Protein AF-A0A7S0E173-F1 (afdb_monomer_lite)

Radius of gyration: 25.59 Å; chains: 1; bounding box: 70×34×83 Å

Structure (mmCIF, N/CA/C/O backbone):
data_AF-A0A7S0E173-F1
#
_entry.id   AF-A0A7S0E173-F1
#
loop_
_atom_site.group_PDB
_atom_site.id
_atom_site.type_symbol
_atom_site.label_atom_id
_atom_site.label_alt_id
_atom_site.label_comp_id
_atom_site.label_asym_id
_atom_site.label_entity_id
_atom_site.label_seq_id
_atom_site.pdbx_PDB_ins_code
_atom_site.Cartn_x
_atom_site.Cartn_y
_atom_site.Cartn_z
_atom_site.occupancy
_atom_site.B_iso_or_equiv
_atom_site.auth_seq_id
_atom_site.auth_comp_id
_atom_site.auth_asym_id
_atom_site.auth_atom_id
_atom_site.pdbx_PDB_model_num
ATOM 1 N N . MET A 1 1 ? 27.977 11.984 58.592 1.00 44.91 1 MET A N 1
ATOM 2 C CA . MET A 1 1 ? 27.361 12.831 57.548 1.00 44.91 1 MET A CA 1
ATOM 3 C C . MET A 1 1 ? 28.123 12.457 56.293 1.00 44.91 1 MET A C 1
ATOM 5 O O . MET A 1 1 ? 29.335 12.546 56.358 1.00 44.91 1 MET A O 1
ATOM 9 N N . GLU A 1 2 ? 27.582 11.819 55.266 1.00 39.12 2 GLU A N 1
ATOM 10 C CA . GLU A 1 2 ? 26.276 11.904 54.588 1.00 39.12 2 GLU A CA 1
ATOM 11 C C . GLU A 1 2 ? 25.687 10.478 54.405 1.00 39.12 2 GLU A C 1
ATOM 13 O O . GLU A 1 2 ? 26.425 9.502 54.483 1.00 39.12 2 GLU A O 1
ATOM 18 N N . GLY A 1 3 ? 24.366 10.255 54.459 1.00 36.69 3 GLY A N 1
ATOM 19 C CA . GLY A 1 3 ? 23.432 10.402 53.324 1.00 36.69 3 GLY A CA 1
ATOM 20 C C . GLY A 1 3 ? 23.521 9.144 52.442 1.00 36.69 3 GLY A C 1
ATOM 21 O O . GLY A 1 3 ? 24.504 8.981 51.742 1.00 36.69 3 GLY A O 1
ATOM 22 N N . GLY A 1 4 ? 22.680 8.111 52.596 1.00 42.03 4 GLY A N 1
ATOM 23 C CA . GLY A 1 4 ? 21.286 8.087 52.134 1.00 42.03 4 GLY A CA 1
ATOM 24 C C . GLY A 1 4 ? 21.282 7.953 50.608 1.00 42.03 4 GLY A C 1
ATOM 25 O O . GLY A 1 4 ? 21.611 8.922 49.954 1.00 42.03 4 GLY A O 1
ATOM 26 N N . GLU A 1 5 ? 21.067 6.763 50.040 1.00 40.44 5 GLU A N 1
ATOM 27 C CA . GLU A 1 5 ? 19.854 6.503 49.248 1.00 40.44 5 GLU A CA 1
ATOM 28 C C . GLU A 1 5 ? 19.590 4.993 49.103 1.00 40.44 5 GLU A C 1
ATOM 30 O O . GLU A 1 5 ? 20.400 4.219 48.594 1.00 40.44 5 GLU A O 1
ATOM 35 N N . ARG A 1 6 ? 18.412 4.574 49.577 1.00 39.94 6 ARG A N 1
ATOM 36 C CA . ARG A 1 6 ? 17.793 3.282 49.278 1.00 39.94 6 ARG A CA 1
ATOM 37 C C . ARG A 1 6 ? 17.121 3.407 47.914 1.00 39.94 6 ARG A C 1
ATOM 39 O O . ARG A 1 6 ? 16.107 4.087 47.815 1.00 39.94 6 ARG A O 1
ATOM 46 N N . HIS A 1 7 ? 17.634 2.723 46.898 1.00 35.91 7 HIS A N 1
ATOM 47 C CA . HIS A 1 7 ? 16.854 2.464 45.691 1.00 35.91 7 HIS A CA 1
ATOM 48 C C . HIS A 1 7 ? 15.886 1.312 45.974 1.00 35.91 7 HIS A C 1
ATOM 50 O O . HIS A 1 7 ? 16.290 0.157 46.109 1.00 35.91 7 HIS A O 1
ATOM 56 N N . SER A 1 8 ? 14.603 1.649 46.108 1.00 33.56 8 SER A N 1
ATOM 57 C CA . SER A 1 8 ? 13.509 0.688 46.029 1.00 33.56 8 SER A CA 1
ATOM 58 C C . SER A 1 8 ? 13.369 0.242 44.576 1.00 33.56 8 SER A C 1
ATOM 60 O O . SER A 1 8 ? 13.044 1.054 43.709 1.00 33.56 8 SER A O 1
ATOM 62 N N . TYR A 1 9 ? 13.598 -1.039 44.306 1.00 31.69 9 TYR A N 1
ATOM 63 C CA . TYR A 1 9 ? 13.083 -1.658 43.092 1.00 31.69 9 TYR A CA 1
ATOM 64 C C . TYR A 1 9 ? 11.570 -1.769 43.267 1.00 31.69 9 TYR A C 1
ATOM 66 O O . TYR A 1 9 ? 11.090 -2.613 44.021 1.00 31.69 9 TYR A O 1
ATOM 74 N N . GLY A 1 10 ? 10.851 -0.829 42.653 1.00 35.16 10 GLY A N 1
ATOM 75 C CA . GLY A 1 10 ? 9.400 -0.844 42.568 1.00 35.16 10 GLY A CA 1
ATOM 76 C C . GLY A 1 10 ? 8.945 -2.050 41.759 1.00 35.16 10 GLY A C 1
ATOM 77 O O . GLY A 1 10 ? 9.299 -2.201 40.594 1.00 35.16 10 GLY A O 1
ATOM 78 N N . GLU A 1 11 ? 8.224 -2.914 42.458 1.00 34.97 11 GLU A N 1
ATOM 79 C CA . GLU A 1 11 ? 7.137 -3.764 41.994 1.00 34.97 11 GLU A CA 1
ATOM 80 C C . GLU A 1 11 ? 6.652 -3.532 40.549 1.00 34.97 11 GLU A C 1
ATOM 82 O O . GLU A 1 11 ? 6.012 -2.533 40.241 1.00 34.97 11 GLU A O 1
ATOM 87 N N . SER A 1 12 ? 6.808 -4.591 39.748 1.00 38.00 12 SER A N 1
ATOM 88 C CA . SER A 1 12 ? 5.655 -5.256 39.133 1.00 38.00 12 SER A CA 1
ATOM 89 C C . SER A 1 12 ? 4.973 -4.575 37.935 1.00 38.00 12 SER A C 1
ATOM 91 O O . SER A 1 12 ? 3.776 -4.303 37.987 1.00 38.00 12 SER A O 1
ATOM 93 N N . ASP A 1 13 ? 5.671 -4.483 36.800 1.00 43.88 13 ASP A N 1
ATOM 94 C CA . ASP A 1 13 ? 5.018 -4.551 35.480 1.00 43.88 13 ASP A CA 1
ATOM 95 C C . ASP A 1 13 ? 4.583 -6.007 35.223 1.00 43.88 13 ASP A C 1
ATOM 97 O O . ASP A 1 13 ? 5.202 -6.757 34.464 1.00 43.88 13 ASP A O 1
ATOM 101 N N . TRP A 1 14 ? 3.536 -6.455 35.921 1.00 40.41 14 TRP A N 1
ATOM 102 C CA . TRP A 1 14 ? 2.816 -7.647 35.488 1.00 40.41 14 TRP A CA 1
ATOM 103 C C . TRP A 1 14 ? 2.030 -7.253 34.248 1.00 40.41 14 TRP A C 1
ATOM 105 O O . TRP A 1 14 ? 1.024 -6.554 34.337 1.00 40.41 14 TRP A O 1
ATOM 115 N N . VAL A 1 15 ? 2.528 -7.704 33.098 1.00 43.25 15 VAL A N 1
ATOM 116 C CA . VAL A 1 15 ? 1.785 -7.788 31.839 1.00 43.25 15 VAL A CA 1
ATOM 117 C C . VAL A 1 15 ? 0.372 -8.261 32.167 1.00 43.25 15 VAL A C 1
ATOM 119 O O . VAL A 1 15 ? 0.208 -9.298 32.821 1.00 43.25 15 VAL A O 1
ATOM 122 N N . ASN A 1 16 ? -0.633 -7.472 31.797 1.00 46.88 16 ASN A N 1
ATOM 123 C CA . ASN A 1 16 ? -2.009 -7.752 32.166 1.00 46.88 16 ASN A CA 1
ATOM 124 C C . ASN A 1 16 ? -2.371 -9.134 31.597 1.00 46.88 16 ASN A C 1
ATOM 126 O O . ASN A 1 16 ? -2.149 -9.404 30.416 1.00 46.88 16 ASN A O 1
ATOM 130 N N . LEU A 1 17 ? -2.855 -10.058 32.429 1.00 42.69 17 LEU A N 1
ATOM 131 C CA . LEU A 1 17 ? -3.114 -11.433 31.980 1.00 42.69 17 LEU A CA 1
ATOM 132 C C . LEU A 1 17 ? -4.167 -11.463 30.852 1.00 42.69 17 LEU A C 1
ATOM 134 O O . LEU A 1 17 ? -4.098 -12.323 29.974 1.00 42.69 17 LEU A O 1
ATOM 138 N N . ASP A 1 18 ? -5.053 -10.461 30.830 1.00 49.09 18 ASP A N 1
ATOM 139 C CA . ASP A 1 18 ? -6.004 -10.210 29.745 1.00 49.09 18 ASP A CA 1
ATOM 140 C C . ASP A 1 18 ? -5.313 -9.740 28.447 1.00 49.09 18 ASP A C 1
ATOM 142 O O . ASP A 1 18 ? -5.702 -10.164 27.360 1.00 49.09 18 ASP A O 1
ATOM 146 N N . GLU A 1 19 ? -4.244 -8.932 28.524 1.00 44.75 19 GLU A N 1
ATOM 147 C CA . GLU A 1 19 ? -3.440 -8.529 27.352 1.00 44.75 19 GLU A CA 1
ATOM 148 C C . GLU A 1 19 ? -2.735 -9.733 26.716 1.00 44.75 19 GLU A C 1
ATOM 150 O O . GLU A 1 19 ? -2.702 -9.859 25.489 1.00 44.75 19 GLU A O 1
ATOM 155 N N . LEU A 1 20 ? -2.220 -10.653 27.538 1.00 45.12 20 LEU A N 1
ATOM 156 C CA . LEU A 1 20 ? -1.599 -11.893 27.065 1.00 45.12 20 LEU A CA 1
ATOM 157 C C . LEU A 1 20 ? -2.624 -12.857 26.459 1.00 45.12 20 LEU A C 1
ATOM 159 O O . LEU A 1 20 ? -2.333 -13.476 25.438 1.00 45.12 20 LEU A O 1
ATOM 163 N N . GLN A 1 21 ? -3.827 -12.964 27.032 1.00 50.88 21 GLN A N 1
ATOM 164 C CA . GLN A 1 21 ? -4.901 -13.792 26.471 1.00 50.88 21 GLN A CA 1
ATOM 165 C C . GLN A 1 21 ? -5.410 -13.268 25.126 1.00 50.88 21 GLN A C 1
ATOM 167 O O . GLN A 1 21 ? -5.688 -14.065 24.229 1.00 50.88 21 GLN A O 1
ATOM 172 N N . VAL A 1 22 ? -5.480 -11.947 24.949 1.00 50.81 22 VAL A N 1
ATOM 173 C CA . VAL A 1 22 ? -5.849 -1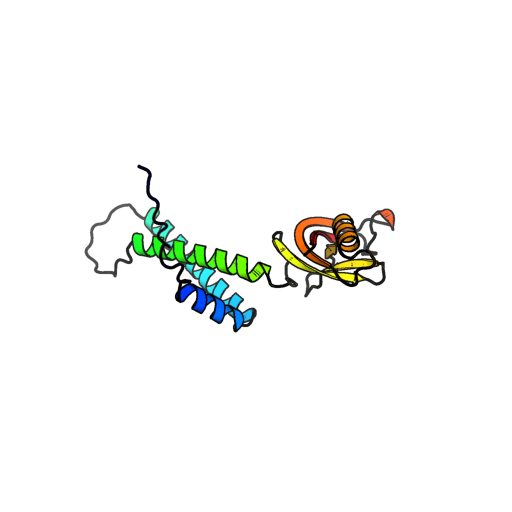1.335 23.666 1.00 50.81 22 VAL A CA 1
ATOM 174 C C . VAL A 1 22 ? -4.736 -11.516 22.630 1.00 50.81 22 VAL A C 1
ATOM 176 O O . VAL A 1 22 ? -5.035 -11.877 21.493 1.00 50.81 22 VAL A O 1
ATOM 179 N N . ALA A 1 23 ? -3.465 -11.333 23.003 1.00 45.44 23 ALA A N 1
ATOM 180 C CA . ALA A 1 23 ? -2.336 -11.566 22.101 1.00 45.44 23 ALA A CA 1
ATOM 181 C C . ALA A 1 23 ? -2.268 -13.032 21.629 1.00 45.44 23 ALA A C 1
ATOM 183 O O . ALA A 1 23 ? -2.160 -13.276 20.427 1.00 45.44 23 ALA A O 1
ATOM 184 N N . LEU A 1 24 ? -2.444 -13.998 22.543 1.00 44.88 24 LEU A N 1
ATOM 185 C CA . LEU A 1 24 ? -2.495 -15.428 22.207 1.00 44.88 24 LEU A CA 1
ATOM 186 C C . LEU A 1 24 ? -3.675 -15.768 21.283 1.00 44.88 24 LEU A C 1
ATOM 188 O O . LEU A 1 24 ? -3.523 -16.527 20.330 1.00 44.88 24 LEU A O 1
ATOM 192 N N . ALA A 1 25 ? -4.856 -15.193 21.537 1.00 51.31 25 ALA A N 1
ATOM 193 C CA . ALA A 1 25 ? -6.043 -15.447 20.720 1.00 51.31 25 ALA A CA 1
ATOM 194 C C . ALA A 1 25 ? -5.910 -14.893 19.288 1.00 51.31 25 ALA A C 1
ATOM 196 O O . ALA A 1 25 ? -6.496 -15.437 18.353 1.00 51.31 25 ALA A O 1
ATOM 197 N N . VAL A 1 26 ? -5.128 -13.825 19.095 1.00 49.28 26 VAL A N 1
ATOM 198 C CA . VAL A 1 26 ? -4.877 -13.218 17.776 1.00 49.28 26 VAL A CA 1
ATOM 199 C C . VAL A 1 26 ? -3.806 -13.978 16.980 1.00 49.28 26 VAL A C 1
ATOM 201 O O . VAL A 1 26 ? -3.840 -13.940 15.745 1.00 49.28 26 VAL A O 1
ATOM 204 N N . GLU A 1 27 ? -2.886 -14.687 17.643 1.00 50.22 27 GLU A N 1
ATOM 205 C CA . GLU A 1 27 ? -1.879 -15.528 16.977 1.00 50.22 27 GLU A CA 1
ATOM 206 C C . GLU A 1 27 ? -2.471 -16.807 16.357 1.00 50.22 27 GLU A C 1
ATOM 208 O O . GLU A 1 27 ? -1.983 -17.249 15.317 1.00 50.22 27 GLU A O 1
ATOM 213 N N . GLU A 1 28 ? -3.559 -17.357 16.909 1.00 49.78 28 GLU A N 1
ATOM 214 C CA . GLU A 1 28 ? -4.193 -18.588 16.397 1.00 49.78 28 GLU A CA 1
ATOM 215 C C . GLU A 1 28 ? -5.416 -18.362 15.484 1.00 49.78 28 GLU A C 1
ATOM 217 O O . GLU A 1 28 ? -5.950 -19.312 14.905 1.00 49.78 28 GLU A O 1
ATOM 222 N N . MET A 1 29 ? -5.884 -17.120 15.315 1.00 58.12 29 MET A N 1
ATOM 223 C CA . MET A 1 29 ? -7.105 -16.830 14.552 1.00 58.12 29 MET A CA 1
ATOM 224 C C . MET A 1 29 ? -6.838 -16.456 13.087 1.00 58.12 29 MET A C 1
ATOM 226 O O . MET A 1 29 ? -6.138 -15.491 12.775 1.00 58.12 29 MET A O 1
ATOM 230 N N . ASP A 1 30 ? -7.489 -17.183 12.172 1.00 64.50 30 ASP A N 1
ATOM 231 C CA . ASP A 1 30 ? -7.478 -16.884 10.739 1.00 64.50 30 ASP A CA 1
ATOM 232 C C . ASP A 1 30 ? -8.075 -15.495 10.424 1.00 64.50 30 ASP A C 1
ATOM 234 O O . ASP A 1 30 ? -8.998 -15.007 11.091 1.00 64.50 30 ASP A O 1
ATOM 238 N N . VAL A 1 31 ? -7.554 -14.864 9.367 1.00 60.44 31 VAL A N 1
ATOM 239 C CA . VAL A 1 31 ? -7.866 -13.487 8.951 1.00 60.44 31 VAL A CA 1
ATOM 240 C C . VAL A 1 31 ? -9.366 -13.281 8.711 1.00 60.44 31 VAL A C 1
ATOM 242 O O . VAL A 1 31 ? -9.903 -12.215 9.023 1.00 60.44 31 VAL A O 1
ATOM 245 N N . GLU A 1 32 ? -10.079 -14.292 8.210 1.00 65.75 32 GLU A N 1
ATOM 246 C CA . GLU A 1 32 ? -11.524 -14.196 7.976 1.00 65.75 32 GLU A CA 1
ATOM 247 C C . GLU A 1 32 ? -12.327 -14.171 9.282 1.00 65.75 32 GLU A C 1
ATOM 249 O O . GLU A 1 32 ? -13.366 -13.507 9.372 1.00 65.75 32 GLU A O 1
ATOM 254 N N . THR A 1 33 ? -11.828 -14.848 10.315 1.00 72.75 33 THR A N 1
ATOM 255 C CA . THR A 1 33 ? -12.456 -14.878 11.639 1.00 72.75 33 THR A CA 1
ATOM 256 C C . THR A 1 33 ? -12.250 -13.547 12.352 1.00 72.75 33 THR A C 1
ATOM 258 O O . THR A 1 33 ? -13.216 -12.970 12.853 1.00 72.75 33 THR A O 1
ATOM 261 N N . LEU A 1 34 ? -11.035 -12.990 12.287 1.00 65.12 34 LEU A N 1
ATOM 262 C CA . LEU A 1 34 ? -10.745 -11.638 12.777 1.00 65.12 34 LEU A CA 1
ATOM 263 C C . LEU A 1 34 ? -11.634 -10.589 12.101 1.00 65.12 34 LEU A C 1
ATOM 265 O O . LEU A 1 34 ? -12.194 -9.723 12.770 1.00 65.12 34 LEU A O 1
ATOM 269 N N . ARG A 1 35 ? -11.836 -10.697 10.782 1.00 72.50 35 ARG A N 1
ATOM 270 C CA . ARG A 1 35 ? -12.702 -9.775 10.036 1.00 72.50 35 ARG A CA 1
ATOM 271 C C . ARG A 1 35 ? -14.166 -9.860 10.471 1.00 72.50 35 ARG A C 1
ATOM 273 O O . ARG A 1 35 ? -14.802 -8.818 10.613 1.00 72.50 35 ARG A O 1
ATOM 280 N N . ARG A 1 36 ? -14.711 -11.064 10.699 1.00 72.69 36 ARG A N 1
ATOM 281 C CA . ARG A 1 36 ? -16.086 -11.214 11.220 1.00 72.69 36 ARG A CA 1
ATOM 282 C C . ARG A 1 36 ? -16.237 -10.572 12.589 1.00 72.69 36 ARG A C 1
ATOM 284 O O . ARG A 1 36 ? -17.231 -9.891 12.828 1.00 72.69 36 ARG A O 1
ATOM 291 N N . GLU A 1 37 ? -15.267 -10.775 13.469 1.00 77.44 37 GLU A N 1
ATOM 292 C CA . GLU A 1 37 ? -15.343 -10.253 14.831 1.00 77.44 37 GLU A CA 1
ATOM 293 C C . GLU A 1 37 ? -15.142 -8.731 14.874 1.00 77.44 37 GLU A C 1
ATOM 295 O O . GLU A 1 37 ? -15.819 -8.035 15.640 1.00 77.44 37 GLU A O 1
ATOM 300 N N . LEU A 1 38 ? -14.309 -8.193 13.975 1.00 76.19 38 LEU A N 1
ATOM 301 C CA . LEU A 1 38 ? -14.189 -6.754 13.751 1.00 76.19 38 LEU A CA 1
ATOM 302 C C . LEU A 1 38 ? -15.510 -6.154 13.260 1.00 76.19 38 LEU A C 1
ATOM 304 O O . LEU A 1 38 ? -15.935 -5.119 13.764 1.00 76.19 38 LEU A O 1
ATOM 308 N N . GLU A 1 39 ? -16.180 -6.805 12.308 1.00 77.69 39 GLU A N 1
ATOM 309 C CA . GLU A 1 39 ? -17.439 -6.317 11.734 1.00 77.69 39 GLU A CA 1
ATOM 310 C C . GLU A 1 39 ? -18.587 -6.354 12.752 1.00 77.69 39 GLU A C 1
ATOM 312 O O . GLU A 1 39 ? -19.364 -5.401 12.860 1.00 77.69 39 GLU A O 1
ATOM 317 N N . LYS A 1 40 ? -18.653 -7.413 13.570 1.00 76.62 40 LYS A N 1
ATOM 318 C CA . LYS A 1 40 ? -19.567 -7.476 14.720 1.00 76.62 40 LYS A CA 1
ATOM 319 C C . LYS A 1 40 ? -19.305 -6.333 15.696 1.00 76.62 40 LYS A C 1
ATOM 321 O O . LYS A 1 40 ? -20.245 -5.656 16.106 1.00 76.62 40 LYS A O 1
ATOM 326 N N . SER A 1 41 ? -18.038 -6.090 16.036 1.00 66.38 41 SER A N 1
ATOM 327 C CA . SER A 1 41 ? -17.658 -5.014 16.958 1.00 66.38 41 SER A CA 1
ATOM 328 C C . SER A 1 41 ? -18.000 -3.636 16.385 1.00 66.38 41 SER A C 1
ATOM 330 O O . SER A 1 41 ? -18.581 -2.808 17.082 1.00 66.38 41 SER A O 1
ATOM 332 N N . ARG A 1 42 ? -17.734 -3.403 15.093 1.00 76.25 42 ARG A N 1
ATOM 333 C CA . ARG A 1 42 ? -18.116 -2.174 14.378 1.00 76.25 42 ARG A CA 1
ATOM 334 C C . ARG A 1 42 ? -19.623 -1.950 14.387 1.00 76.25 42 ARG A C 1
ATOM 336 O O . ARG A 1 42 ? -20.071 -0.848 14.702 1.00 76.25 42 ARG A O 1
ATOM 343 N N . SER A 1 43 ? -20.394 -2.997 14.101 1.00 81.19 43 SER A N 1
ATOM 344 C CA . SER A 1 43 ? -21.859 -2.955 14.138 1.00 81.19 43 SER A CA 1
ATOM 345 C C . SER A 1 43 ? -22.369 -2.621 15.538 1.00 81.19 43 SER A C 1
ATOM 347 O O . SER A 1 43 ? -23.249 -1.775 15.688 1.00 81.19 43 SER A O 1
ATOM 349 N N . LYS A 1 44 ? -21.766 -3.214 16.577 1.00 79.88 44 LYS A N 1
ATOM 350 C CA . LYS A 1 44 ? -22.155 -2.952 17.964 1.00 79.88 44 LYS A CA 1
ATOM 351 C C . LYS A 1 44 ? -21.839 -1.523 18.399 1.00 79.88 44 LYS A C 1
ATOM 353 O O . LYS A 1 44 ? -22.681 -0.871 19.005 1.00 79.88 44 LYS A O 1
ATOM 358 N N . ILE A 1 45 ? -20.675 -1.000 18.014 1.00 72.06 45 ILE A N 1
ATOM 359 C CA . ILE A 1 45 ? -20.303 0.401 18.252 1.00 72.06 45 ILE A CA 1
ATOM 360 C C . ILE A 1 45 ? -21.283 1.350 17.552 1.00 72.06 45 ILE A C 1
ATOM 362 O O . ILE A 1 45 ? -21.675 2.362 18.132 1.00 72.06 45 ILE A O 1
ATOM 366 N N . ALA A 1 46 ? -21.686 1.048 16.316 1.00 76.12 46 ALA A N 1
ATOM 367 C CA . ALA A 1 46 ? -22.652 1.862 15.584 1.00 76.12 46 ALA A CA 1
ATOM 368 C C . ALA A 1 46 ? -24.035 1.861 16.259 1.00 76.12 46 ALA A C 1
ATOM 370 O O . ALA A 1 46 ? -24.657 2.916 16.377 1.00 76.12 46 ALA A O 1
ATOM 371 N N . GLU A 1 47 ? -24.485 0.703 16.747 1.00 85.06 47 GLU A N 1
ATOM 372 C CA . GLU A 1 47 ? -25.739 0.559 17.490 1.00 85.06 47 GLU A CA 1
ATOM 373 C C . GLU A 1 47 ? -25.706 1.344 18.807 1.00 85.06 47 GLU A C 1
ATOM 375 O O . GLU A 1 47 ? -26.590 2.159 19.051 1.00 85.06 47 GLU A O 1
ATOM 380 N N . LEU A 1 48 ? -24.648 1.190 19.609 1.00 73.00 48 LEU A N 1
ATOM 381 C CA . LEU A 1 48 ? -24.489 1.925 20.867 1.00 73.00 48 LEU A CA 1
ATOM 382 C C . LEU A 1 48 ? -24.436 3.439 20.642 1.00 73.00 48 LEU A C 1
ATOM 384 O O . LEU A 1 48 ? -25.105 4.183 21.353 1.00 73.00 48 LEU A O 1
ATOM 388 N N . LYS A 1 49 ? -23.713 3.906 19.613 1.00 76.94 49 LYS A N 1
ATOM 389 C CA . LYS A 1 49 ? -23.686 5.329 19.229 1.00 76.94 49 LYS A CA 1
ATOM 390 C C . LYS A 1 49 ? -25.066 5.850 18.841 1.00 76.94 49 LYS A C 1
ATOM 392 O O . LYS A 1 49 ? -25.407 6.978 19.195 1.00 76.94 49 LYS A O 1
ATOM 397 N N . LYS A 1 50 ? -25.850 5.044 18.122 1.00 78.94 50 LYS A N 1
ATOM 398 C CA . LYS A 1 50 ? -27.219 5.393 17.738 1.00 78.94 50 LYS A CA 1
ATOM 399 C C . LYS A 1 50 ? -28.117 5.508 18.969 1.00 78.94 50 LYS A C 1
ATOM 401 O O . LYS A 1 50 ? -28.746 6.543 19.143 1.00 78.94 50 LYS A O 1
ATOM 406 N N . THR A 1 51 ? -28.085 4.524 19.866 1.00 78.12 51 THR A N 1
ATOM 407 C CA . THR A 1 51 ? -28.843 4.557 21.126 1.00 78.12 51 THR A CA 1
ATOM 408 C C . THR A 1 51 ? -28.483 5.779 21.974 1.00 78.12 51 THR A C 1
ATOM 410 O O . THR A 1 51 ? -29.365 6.441 22.510 1.00 78.12 51 THR A O 1
ATOM 413 N N . LEU A 1 52 ? -27.198 6.139 22.049 1.00 72.62 52 LEU A N 1
ATOM 414 C CA . LEU A 1 52 ? -26.731 7.330 22.768 1.00 72.62 52 LEU A CA 1
ATOM 415 C C . LEU A 1 52 ? -27.263 8.632 22.144 1.00 72.62 52 LEU A C 1
ATOM 417 O O . LEU A 1 52 ? -27.716 9.524 22.859 1.00 72.62 52 LEU A O 1
ATOM 421 N N . SER A 1 53 ? -27.261 8.723 20.811 1.00 72.69 53 SER A N 1
ATOM 422 C CA . SER A 1 53 ? -27.855 9.839 20.062 1.00 72.69 53 SER A CA 1
ATOM 423 C C . SER A 1 53 ? -29.368 9.949 20.291 1.00 72.69 53 SER A C 1
ATOM 425 O O . SER A 1 53 ? -29.888 11.052 20.474 1.00 72.69 53 SER A O 1
ATOM 427 N N . ASP A 1 54 ? -30.070 8.818 20.314 1.00 71.69 54 ASP A N 1
ATOM 428 C CA . ASP A 1 54 ? -31.517 8.751 20.536 1.00 71.69 54 ASP A CA 1
ATOM 429 C C . ASP A 1 54 ? -31.875 9.161 21.981 1.00 71.69 54 ASP A C 1
ATOM 431 O O . ASP A 1 54 ? -32.803 9.938 22.199 1.00 71.69 54 ASP A O 1
ATOM 435 N N . ILE A 1 55 ? -31.080 8.752 22.978 1.00 68.00 55 ILE A N 1
ATOM 436 C CA . ILE A 1 55 ? -31.231 9.197 24.376 1.00 68.00 55 ILE A CA 1
ATOM 437 C C . ILE A 1 55 ? -30.958 10.704 24.509 1.00 68.00 55 ILE A C 1
ATOM 439 O O . ILE A 1 55 ? -31.724 11.416 25.159 1.00 68.00 55 ILE A O 1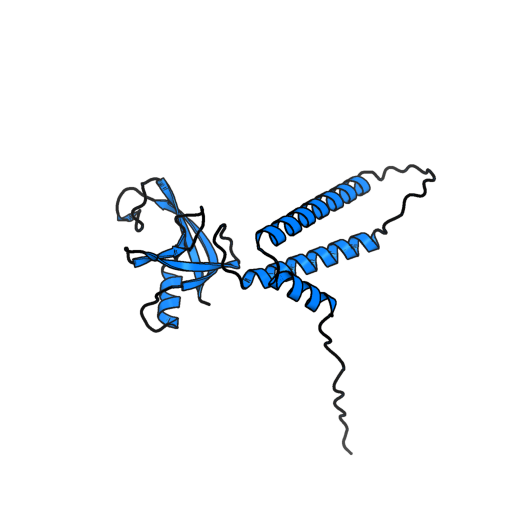
ATOM 443 N N . CYS A 1 56 ? -29.911 11.223 23.856 1.00 55.09 56 CYS A N 1
ATOM 444 C CA . CYS A 1 56 ? -29.595 12.655 23.872 1.00 55.09 56 CYS A CA 1
ATOM 445 C C . CYS A 1 56 ? -30.680 13.522 23.214 1.00 55.09 56 CYS A C 1
ATOM 447 O O . CYS A 1 56 ? -30.865 14.671 23.615 1.00 55.09 56 CYS A O 1
ATOM 449 N N . THR A 1 57 ? -31.403 12.991 22.227 1.00 61.81 57 THR A N 1
ATOM 450 C CA . THR A 1 57 ? -32.500 13.701 21.548 1.00 61.81 57 THR A CA 1
ATOM 451 C C . THR A 1 57 ? -33.858 13.511 22.229 1.00 61.81 57 THR A C 1
ATOM 453 O O . THR A 1 57 ? -34.736 14.356 22.056 1.00 61.81 57 THR A O 1
ATOM 456 N N . SER A 1 58 ? -34.025 12.476 23.063 1.00 51.19 58 SER A N 1
ATOM 457 C CA . SER A 1 58 ? -35.289 12.151 23.742 1.00 51.19 58 SER A CA 1
ATOM 458 C C . SER A 1 58 ? -35.464 12.778 25.137 1.00 51.19 58 SER A C 1
ATOM 460 O O . SER A 1 58 ? -36.428 12.453 25.828 1.00 51.19 58 SER A O 1
ATOM 462 N N . ASN A 1 59 ? -34.613 13.723 25.555 1.00 45.06 59 ASN A N 1
ATOM 463 C CA . ASN A 1 59 ? -34.796 14.484 26.803 1.00 45.06 59 ASN A CA 1
ATOM 464 C C . ASN A 1 59 ? -35.827 15.634 26.680 1.00 45.06 59 ASN A C 1
ATOM 466 O O . ASN A 1 59 ? -35.569 16.779 27.051 1.00 45.06 59 ASN A O 1
ATOM 470 N N . GLN A 1 60 ? -37.042 15.306 26.228 1.00 39.84 60 GLN A N 1
ATOM 471 C CA . GLN A 1 60 ? -38.256 15.860 26.833 1.00 39.84 60 GLN A CA 1
ATOM 472 C C . GLN A 1 60 ? -38.790 14.810 27.808 1.00 39.84 60 GLN A C 1
ATOM 474 O O . GLN A 1 60 ? -39.047 13.674 27.426 1.00 39.84 60 GLN A O 1
ATOM 479 N N . VAL A 1 61 ? -38.905 15.209 29.074 1.00 50.41 61 VAL A N 1
ATOM 480 C CA . VAL A 1 61 ? -39.314 14.391 30.225 1.00 50.41 61 VAL A CA 1
ATOM 481 C C . VAL A 1 61 ? -40.595 13.598 29.925 1.00 50.41 61 VAL A C 1
ATOM 483 O O . VAL A 1 61 ? -41.584 14.190 29.488 1.00 50.41 61 VAL A O 1
ATOM 486 N N . PRO A 1 62 ? -40.639 12.303 30.277 1.00 41.88 62 PRO A N 1
ATOM 487 C CA . PRO A 1 62 ? -41.762 11.883 31.103 1.00 41.88 62 PRO A CA 1
ATOM 488 C C . PRO A 1 62 ? -41.356 10.934 32.232 1.00 41.88 62 PRO A C 1
ATOM 490 O O . PRO A 1 62 ? -40.671 9.929 32.062 1.00 41.88 62 PRO A O 1
ATOM 493 N N . SER A 1 63 ? -41.873 11.266 33.406 1.00 46.19 63 SER A N 1
ATOM 494 C CA . SER A 1 63 ? -41.964 10.429 34.590 1.00 46.19 63 SER A CA 1
ATOM 495 C C . SER A 1 63 ? -42.817 9.192 34.289 1.00 46.19 63 SER A C 1
ATOM 497 O O . SER A 1 63 ? -44.010 9.332 34.035 1.00 46.19 63 SER A O 1
ATOM 499 N N . ALA A 1 64 ? -42.251 7.990 34.373 1.00 42.09 64 ALA A N 1
ATOM 500 C CA . ALA A 1 64 ? -43.016 6.767 34.611 1.00 42.09 64 ALA A CA 1
ATOM 501 C C . ALA A 1 64 ? -42.088 5.644 35.080 1.00 42.09 64 ALA A C 1
ATOM 503 O O . ALA A 1 64 ? -41.005 5.435 34.544 1.00 42.09 64 ALA A O 1
ATOM 504 N N . GLN A 1 65 ? -42.542 4.944 36.112 1.00 43.31 65 GLN A N 1
ATOM 505 C CA . GLN A 1 65 ? -41.900 3.795 36.730 1.00 43.31 65 GLN A CA 1
ATOM 506 C C . GLN A 1 65 ? -41.753 2.655 35.712 1.00 43.31 65 GLN A C 1
ATOM 508 O O . GLN A 1 65 ? -42.734 2.239 35.100 1.00 43.31 65 GLN A O 1
ATOM 513 N N . GLY A 1 66 ? -40.534 2.147 35.559 1.00 38.28 66 GLY A N 1
ATOM 514 C CA . GLY A 1 66 ? -40.223 0.975 34.754 1.00 38.28 66 GLY A CA 1
ATOM 515 C C . GLY A 1 66 ? -38.836 0.471 35.123 1.00 38.28 66 GLY A C 1
ATOM 516 O O . GLY A 1 66 ? -37.838 1.107 34.799 1.00 38.28 66 GLY A O 1
ATOM 517 N N . GLU A 1 67 ? -38.781 -0.645 35.844 1.00 44.75 67 GLU A N 1
ATOM 518 C CA . GLU A 1 67 ? -37.555 -1.398 36.083 1.00 44.75 67 GLU A CA 1
ATOM 519 C C . GLU A 1 67 ? -37.062 -1.962 34.744 1.00 44.75 67 GLU A C 1
ATOM 521 O O . GLU A 1 67 ? -37.517 -3.005 34.283 1.00 44.75 67 GLU A O 1
ATOM 526 N N . HIS A 1 68 ? -36.140 -1.262 34.091 1.00 39.91 68 HIS A N 1
ATOM 527 C CA . HIS A 1 68 ? -35.336 -1.817 33.010 1.00 39.91 68 HIS A CA 1
ATOM 528 C C . HIS A 1 68 ? -33.876 -1.602 33.374 1.00 39.91 68 HIS A C 1
ATOM 530 O O . HIS A 1 68 ? -33.478 -0.474 33.656 1.00 39.91 68 HIS A O 1
ATOM 536 N N . GLY A 1 69 ? -33.125 -2.709 33.433 1.00 47.12 69 GLY A N 1
ATOM 537 C CA . GLY A 1 69 ? -31.737 -2.780 33.886 1.00 47.12 69 GLY A CA 1
ATOM 538 C C . GLY A 1 69 ? -30.917 -1.608 33.370 1.00 47.12 69 GLY A C 1
ATOM 539 O O . GLY A 1 69 ? -30.584 -1.546 32.187 1.00 47.12 69 GLY A O 1
ATOM 540 N N . SER A 1 70 ? -30.652 -0.660 34.265 1.00 47.84 70 SER A N 1
ATOM 541 C CA . SER A 1 70 ? -29.880 0.533 33.972 1.00 47.84 70 SER A CA 1
ATOM 542 C C . SER A 1 70 ? -28.432 0.105 33.791 1.00 47.84 70 SER A C 1
ATOM 544 O O . SER A 1 70 ? -27.694 -0.011 34.766 1.00 47.84 70 SER A O 1
ATOM 546 N N . VAL A 1 71 ? -28.037 -0.174 32.552 1.00 58.44 71 VAL A N 1
ATOM 547 C CA . VAL A 1 71 ? -26.622 -0.129 32.184 1.00 58.44 71 VAL A CA 1
ATOM 548 C C . VAL A 1 71 ? -26.192 1.310 32.455 1.00 58.44 71 VAL A C 1
ATOM 550 O O . VAL A 1 71 ? -26.775 2.239 31.886 1.00 58.44 71 VAL A O 1
ATOM 553 N N . SER A 1 72 ? -25.286 1.506 33.415 1.00 66.69 72 SER A N 1
ATOM 554 C CA . SER A 1 72 ? -24.870 2.843 33.825 1.00 66.69 72 SER A CA 1
ATOM 555 C C . SER A 1 72 ? -24.220 3.555 32.638 1.00 66.69 72 SER A C 1
ATOM 557 O O . SER A 1 72 ? -23.530 2.935 31.828 1.00 66.69 72 SER A O 1
ATOM 559 N N . LEU A 1 73 ? -24.402 4.873 32.536 1.00 62.22 73 LEU A N 1
ATOM 560 C CA . LEU A 1 73 ? -23.643 5.689 31.580 1.00 62.22 73 LEU A CA 1
ATOM 561 C C . LEU A 1 73 ? -22.128 5.516 31.781 1.00 62.22 73 LEU A C 1
ATOM 563 O O . LEU A 1 73 ? -21.375 5.604 30.812 1.00 62.22 73 LEU A O 1
ATOM 567 N N . ASP A 1 74 ? -21.710 5.211 33.012 1.00 70.75 74 ASP A N 1
ATOM 568 C CA . ASP A 1 74 ? -20.323 4.902 33.354 1.00 70.75 74 ASP A CA 1
ATOM 569 C C . ASP A 1 74 ? -19.882 3.540 32.792 1.00 70.75 74 ASP A C 1
ATOM 571 O O . ASP A 1 74 ? -18.785 3.439 32.245 1.00 70.75 74 ASP A O 1
ATOM 575 N N . ASP A 1 75 ? -20.752 2.522 32.827 1.00 76.00 75 ASP A N 1
ATOM 576 C CA . ASP A 1 75 ? -20.462 1.194 32.263 1.00 76.00 75 ASP A CA 1
ATOM 577 C C . ASP A 1 75 ? -20.277 1.278 30.739 1.00 76.00 75 ASP A C 1
ATOM 579 O O . ASP A 1 75 ? -19.371 0.669 30.173 1.00 76.00 75 ASP A O 1
ATOM 583 N N . LEU A 1 76 ? -21.100 2.092 30.066 1.00 71.38 76 LEU A N 1
ATOM 584 C CA . LEU A 1 76 ? -21.009 2.300 28.620 1.00 71.38 76 LEU A CA 1
ATOM 585 C C . LEU A 1 76 ? -19.780 3.134 28.225 1.00 71.38 76 LEU A C 1
ATOM 587 O O . LEU A 1 76 ? -19.174 2.892 27.179 1.00 71.38 76 LEU A O 1
ATOM 591 N N . ALA A 1 77 ? -19.407 4.124 29.041 1.00 76.44 77 ALA A N 1
ATOM 592 C CA . ALA A 1 77 ? -18.196 4.910 28.825 1.00 76.44 77 ALA A CA 1
ATOM 593 C C . ALA A 1 77 ? -16.938 4.038 28.954 1.00 76.44 77 ALA A C 1
ATOM 595 O O . ALA A 1 77 ? -16.023 4.154 28.132 1.00 76.44 77 ALA A O 1
ATOM 596 N N . GLU A 1 78 ? -16.930 3.132 29.932 1.00 83.00 78 GLU A N 1
ATOM 597 C CA . GLU A 1 78 ? -15.851 2.171 30.134 1.00 83.00 78 GLU A CA 1
ATOM 598 C C . GLU A 1 78 ? -15.794 1.144 28.992 1.00 83.00 78 GLU A C 1
ATOM 600 O O . GLU A 1 78 ? -14.725 0.904 28.432 1.00 83.00 78 GLU A O 1
ATOM 605 N N . GLU A 1 79 ? -16.937 0.632 28.529 1.00 77.75 79 GLU A N 1
ATOM 606 C CA . GLU A 1 79 ? -16.989 -0.272 27.373 1.00 77.75 79 GLU A CA 1
ATOM 607 C C . GLU A 1 79 ? -16.466 0.408 26.093 1.00 77.75 79 GLU A C 1
ATOM 609 O O . GLU A 1 79 ? -15.666 -0.166 25.351 1.00 77.75 79 GLU A O 1
ATOM 614 N N . VAL A 1 80 ? -16.827 1.671 25.840 1.00 73.38 80 VAL A N 1
ATOM 615 C CA . VAL A 1 80 ? -16.299 2.440 24.696 1.00 73.38 80 VAL A CA 1
ATOM 616 C C . VAL A 1 80 ? -14.789 2.648 24.803 1.00 73.38 80 VAL A C 1
ATOM 618 O O . VAL A 1 80 ? -14.092 2.595 23.783 1.00 73.38 80 VAL A O 1
ATOM 621 N N . ARG A 1 81 ? -14.275 2.897 26.009 1.00 80.56 81 ARG A N 1
ATOM 622 C CA . ARG A 1 81 ? -12.839 3.041 26.247 1.00 80.56 81 ARG A CA 1
ATOM 623 C C . ARG A 1 81 ? -12.104 1.734 25.941 1.00 80.56 81 ARG A C 1
ATOM 625 O O . ARG A 1 81 ? -11.166 1.753 25.145 1.00 80.56 81 ARG A O 1
ATOM 632 N N . GLN A 1 82 ? -12.584 0.613 26.471 1.00 77.88 82 GLN A N 1
ATOM 633 C CA . GLN A 1 82 ? -12.007 -0.713 26.230 1.00 77.88 82 GLN A CA 1
ATOM 634 C C . GLN A 1 82 ? -12.038 -1.094 24.747 1.00 77.88 82 GLN A C 1
ATOM 636 O O . GLN A 1 82 ? -11.067 -1.621 24.205 1.00 77.88 82 GLN A O 1
ATOM 641 N N . LEU A 1 83 ? -13.128 -0.776 24.043 1.00 73.25 83 LEU A N 1
ATOM 642 C CA . LEU A 1 83 ? -13.239 -1.026 22.606 1.00 73.25 83 LEU A CA 1
ATOM 643 C C . LEU A 1 83 ? -12.214 -0.235 21.788 1.00 73.25 83 LEU A C 1
ATOM 645 O O . LEU A 1 83 ? -11.687 -0.768 20.812 1.00 73.25 83 LEU A O 1
ATOM 649 N N . ARG A 1 84 ? -11.913 1.007 22.185 1.00 72.50 84 ARG A N 1
ATOM 650 C CA . ARG A 1 84 ? -10.880 1.832 21.542 1.00 72.50 84 ARG A CA 1
ATOM 651 C C . ARG A 1 84 ? -9.479 1.310 21.823 1.00 72.50 84 ARG A C 1
ATOM 653 O O . ARG A 1 84 ? -8.698 1.190 20.889 1.00 72.50 84 ARG A O 1
ATOM 660 N N . GLU A 1 85 ? -9.175 0.972 23.074 1.00 78.06 85 GLU A N 1
ATOM 661 C CA . GLU A 1 85 ? -7.885 0.372 23.443 1.00 78.06 85 GLU A CA 1
ATOM 662 C C . GLU A 1 85 ? -7.660 -0.936 22.666 1.00 78.06 85 GLU A C 1
ATOM 664 O O . GLU A 1 85 ? -6.605 -1.138 22.067 1.00 78.06 85 GLU A O 1
ATOM 669 N N . ARG A 1 86 ? -8.698 -1.771 22.540 1.00 71.56 86 ARG A N 1
ATOM 670 C CA . ARG A 1 86 ? -8.667 -2.995 21.729 1.00 71.56 86 ARG A CA 1
ATOM 671 C C . ARG A 1 86 ? -8.458 -2.726 20.235 1.00 71.56 86 ARG A C 1
ATOM 673 O O . ARG A 1 86 ? -7.736 -3.474 19.580 1.00 71.56 86 ARG A O 1
ATOM 680 N N . GLU A 1 87 ? -9.065 -1.672 19.689 1.00 73.88 87 GLU A N 1
ATOM 681 C CA . GLU A 1 87 ? -8.848 -1.253 18.298 1.00 73.88 87 GLU A CA 1
ATOM 682 C C . GLU A 1 87 ? -7.395 -0.816 18.065 1.00 73.88 87 GLU A C 1
ATOM 684 O O . GLU A 1 87 ? -6.788 -1.202 17.065 1.00 73.88 87 GLU A O 1
ATOM 689 N N . GLU A 1 88 ? -6.817 -0.058 18.997 1.00 71.00 88 GLU A N 1
ATOM 690 C CA . GLU A 1 88 ? -5.419 0.370 18.923 1.00 71.00 88 GLU A CA 1
ATOM 691 C C . GLU A 1 88 ? -4.453 -0.816 19.028 1.00 71.00 88 GLU A C 1
ATOM 693 O O . GLU A 1 88 ? -3.523 -0.915 18.228 1.00 71.00 88 GLU A O 1
ATOM 698 N N . LEU A 1 89 ? -4.715 -1.782 19.914 1.00 67.44 89 LEU A N 1
ATOM 699 C CA . LEU A 1 89 ? -3.934 -3.022 19.983 1.00 67.4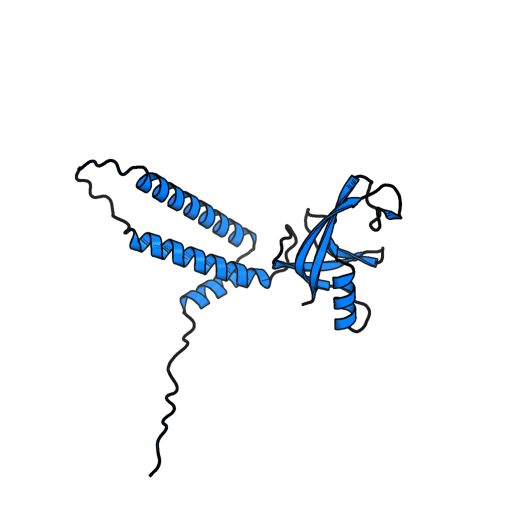4 89 LEU A CA 1
ATOM 700 C C . LEU A 1 89 ? -3.994 -3.803 18.666 1.00 67.44 89 LEU A C 1
ATOM 702 O O . LEU A 1 89 ? -2.969 -4.264 18.163 1.00 67.44 89 LEU A O 1
ATOM 706 N N . TRP A 1 90 ? -5.172 -3.898 18.049 1.00 64.19 90 TRP A N 1
ATOM 707 C CA . TRP A 1 90 ? -5.316 -4.564 16.755 1.00 64.19 90 TRP A CA 1
ATOM 708 C C . TRP A 1 90 ? -4.596 -3.818 15.630 1.00 64.19 90 TRP A C 1
ATOM 710 O O . TRP A 1 90 ? -3.982 -4.472 14.787 1.00 64.19 90 TRP A O 1
ATOM 720 N N . LYS A 1 91 ? -4.582 -2.477 15.647 1.00 59.66 91 LYS A N 1
ATOM 721 C CA . LYS A 1 91 ? -3.752 -1.666 14.739 1.00 59.66 91 LYS A CA 1
ATOM 722 C C . LYS A 1 91 ? -2.260 -1.891 14.961 1.00 59.66 91 LYS A C 1
ATOM 724 O O . LYS A 1 91 ? -1.483 -1.803 14.014 1.00 59.66 91 LYS A O 1
ATOM 729 N N . MET A 1 92 ? -1.825 -2.150 16.193 1.00 57.31 92 MET A N 1
ATOM 730 C CA . MET A 1 92 ? -0.420 -2.455 16.470 1.00 57.31 92 MET A CA 1
ATOM 731 C C . MET A 1 92 ? -0.039 -3.858 15.992 1.00 57.31 92 MET A C 1
ATOM 733 O O . MET A 1 92 ? 0.999 -4.005 15.353 1.00 57.31 92 MET A O 1
ATOM 737 N N . CYS A 1 93 ? -0.890 -4.866 16.198 1.00 54.59 93 CYS A N 1
ATOM 738 C CA . CYS A 1 93 ? -0.648 -6.224 15.703 1.00 54.59 93 CYS A CA 1
ATOM 739 C C . CYS A 1 93 ? -0.768 -6.341 14.172 1.00 54.59 93 CYS A C 1
ATOM 741 O O . CYS A 1 93 ? -0.086 -7.166 13.561 1.00 54.59 93 CYS A O 1
ATOM 743 N N . SER A 1 94 ? -1.609 -5.528 13.520 1.00 56.12 94 SER A N 1
ATOM 744 C CA . SER A 1 94 ? -1.737 -5.533 12.056 1.00 56.12 94 SER A CA 1
ATOM 745 C C . SER A 1 94 ? -0.511 -4.953 11.347 1.00 56.12 94 SER A C 1
ATOM 747 O O . SER A 1 94 ? -0.234 -5.363 10.224 1.00 56.12 94 SER A O 1
ATOM 749 N N . LYS A 1 95 ? 0.275 -4.086 12.006 1.00 58.38 95 LYS A N 1
ATOM 750 C CA . LYS A 1 95 ? 1.550 -3.555 11.476 1.00 58.38 95 LYS A CA 1
ATOM 751 C C . LYS A 1 95 ? 2.625 -4.624 11.264 1.00 58.38 95 LYS A C 1
ATOM 753 O O . LYS A 1 95 ? 3.614 -4.359 10.595 1.00 58.38 95 LYS A O 1
ATOM 758 N N . SER A 1 96 ? 2.461 -5.822 11.824 1.00 64.56 96 SER A N 1
ATOM 759 C CA . SER A 1 96 ? 3.382 -6.943 11.596 1.00 64.56 96 SER A CA 1
ATOM 760 C C . SER A 1 96 ? 2.949 -7.855 10.444 1.00 64.56 96 SER A C 1
ATOM 762 O O . SER A 1 96 ? 3.676 -8.786 10.101 1.00 64.56 96 SER A O 1
ATOM 764 N N . LYS A 1 97 ? 1.774 -7.622 9.842 1.00 81.44 97 LYS A N 1
ATOM 765 C CA . LYS A 1 97 ? 1.229 -8.447 8.756 1.00 81.44 97 LYS A CA 1
ATOM 766 C C . LYS A 1 97 ? 1.322 -7.704 7.425 1.00 81.44 97 LYS A C 1
ATOM 768 O O . LYS A 1 97 ? 1.110 -6.500 7.349 1.00 81.44 97 LYS A O 1
ATOM 773 N N . ILE A 1 98 ? 1.616 -8.448 6.362 1.00 88.19 98 ILE A N 1
ATOM 774 C CA . ILE A 1 98 ? 1.673 -7.905 5.003 1.00 88.19 98 ILE A CA 1
ATOM 775 C C . ILE A 1 98 ? 0.245 -7.740 4.483 1.00 88.19 98 ILE A C 1
ATOM 777 O O . ILE A 1 98 ? -0.505 -8.716 4.400 1.00 88.19 98 ILE A O 1
ATOM 781 N N . THR A 1 99 ? -0.125 -6.521 4.101 1.00 89.31 99 THR A N 1
ATOM 782 C CA . THR A 1 99 ? -1.365 -6.260 3.379 1.00 89.31 99 THR A CA 1
ATOM 783 C C . THR A 1 99 ? -1.230 -6.643 1.907 1.00 89.31 99 THR A C 1
ATOM 785 O O . THR A 1 99 ? -0.168 -6.502 1.298 1.00 89.31 99 THR A O 1
ATOM 788 N N . TYR A 1 100 ? -2.321 -7.137 1.327 1.00 89.75 100 TYR A N 1
ATOM 789 C CA . TYR A 1 100 ? -2.362 -7.558 -0.076 1.00 89.75 100 TYR A CA 1
ATOM 790 C C . TYR A 1 100 ? -3.726 -7.335 -0.751 1.00 89.75 100 TYR A C 1
ATOM 792 O O . TYR A 1 100 ? -3.841 -7.483 -1.963 1.00 89.75 100 TYR A O 1
ATOM 800 N N . THR A 1 101 ? -4.788 -6.985 -0.021 1.00 86.81 101 THR A N 1
ATOM 801 C CA . THR A 1 101 ? -6.131 -6.761 -0.604 1.00 86.81 101 THR A CA 1
ATOM 802 C C . THR A 1 101 ? -6.494 -5.290 -0.750 1.00 86.81 101 THR A C 1
ATOM 804 O O . THR A 1 101 ? -7.239 -4.921 -1.653 1.00 86.81 101 THR A O 1
ATOM 807 N N . SER A 1 102 ? -5.984 -4.457 0.147 1.00 88.31 102 SER A N 1
ATOM 808 C CA . SER A 1 102 ? -6.204 -3.016 0.217 1.00 88.31 102 SER A CA 1
ATOM 809 C C . SER A 1 102 ? -4.932 -2.389 0.762 1.00 88.31 102 SER A C 1
ATOM 811 O O . SER A 1 102 ? -4.234 -3.024 1.545 1.00 88.31 102 SER A O 1
ATOM 813 N N . PHE A 1 103 ? -4.618 -1.176 0.333 1.00 90.62 103 PHE A N 1
ATOM 814 C CA . PHE A 1 103 ? -3.386 -0.511 0.730 1.00 90.62 103 PHE A CA 1
ATOM 815 C C . PHE A 1 103 ? -3.731 0.889 1.202 1.00 90.62 103 PHE A C 1
ATOM 817 O O . PHE A 1 103 ? -4.284 1.676 0.430 1.00 90.62 103 PHE A O 1
ATOM 824 N N . GLU A 1 104 ? -3.392 1.170 2.451 1.00 90.62 104 GLU A N 1
ATOM 825 C CA . GLU A 1 104 ? -3.559 2.463 3.098 1.00 90.62 104 GLU A CA 1
ATOM 826 C C . GLU A 1 104 ? -2.233 2.923 3.718 1.00 90.62 104 GLU A C 1
ATOM 828 O O . GLU A 1 104 ? -1.287 2.147 3.886 1.00 90.62 104 GLU A O 1
ATOM 833 N N . ALA A 1 105 ? -2.138 4.214 4.038 1.00 89.56 105 ALA A N 1
ATOM 834 C CA . ALA A 1 105 ? -0.985 4.731 4.763 1.00 89.56 105 ALA A CA 1
ATOM 835 C C . ALA A 1 105 ? -0.903 4.069 6.150 1.00 89.56 105 ALA A C 1
ATOM 837 O O . ALA A 1 105 ? -1.877 4.042 6.899 1.00 89.56 105 ALA A O 1
ATOM 838 N N . GLY A 1 106 ? 0.273 3.549 6.490 1.00 86.62 106 GLY A N 1
ATOM 839 C CA . GLY A 1 106 ? 0.541 2.778 7.700 1.00 86.62 106 GLY A CA 1
ATOM 840 C C . GLY A 1 106 ? 0.580 1.263 7.488 1.00 86.62 106 GLY A C 1
ATOM 841 O O . GLY A 1 106 ? 1.123 0.568 8.348 1.00 86.62 106 GLY A O 1
ATOM 842 N N . ASP A 1 107 ? 0.077 0.754 6.360 1.00 89.62 107 ASP A N 1
ATOM 843 C CA . ASP A 1 107 ? 0.107 -0.679 6.067 1.00 89.62 107 ASP A CA 1
ATOM 844 C C . ASP A 1 107 ? 1.510 -1.155 5.682 1.00 89.62 107 ASP A C 1
ATOM 846 O O . ASP A 1 107 ? 2.254 -0.470 4.979 1.00 89.62 107 ASP A O 1
ATOM 850 N N . THR A 1 108 ? 1.854 -2.382 6.065 1.00 92.00 108 THR A N 1
ATOM 851 C CA . THR A 1 108 ? 3.063 -3.051 5.576 1.00 92.00 108 THR A CA 1
ATOM 852 C C . THR A 1 108 ? 2.763 -3.779 4.275 1.00 92.00 108 THR A C 1
ATOM 854 O O . THR A 1 108 ? 1.880 -4.628 4.226 1.00 92.00 108 THR A O 1
ATOM 857 N N . ALA A 1 109 ? 3.516 -3.491 3.219 1.00 93.88 109 ALA A N 1
ATOM 858 C CA . ALA A 1 109 ? 3.351 -4.101 1.906 1.00 93.88 109 ALA A CA 1
ATOM 859 C C . ALA A 1 109 ? 4.660 -4.728 1.410 1.00 93.88 109 ALA A C 1
ATOM 861 O O . ALA A 1 109 ? 5.758 -4.226 1.662 1.00 93.88 109 ALA A O 1
ATOM 862 N N . LEU A 1 110 ? 4.521 -5.840 0.688 1.00 95.19 110 LEU A N 1
ATOM 863 C CA . LEU A 1 110 ? 5.615 -6.519 0.002 1.00 95.19 110 LEU A CA 1
ATOM 864 C C . LEU A 1 110 ? 5.611 -6.112 -1.465 1.00 95.19 110 LEU A C 1
ATOM 866 O O . LEU A 1 110 ? 4.582 -6.218 -2.123 1.00 95.19 110 LEU A O 1
ATOM 870 N N . PHE A 1 111 ? 6.763 -5.715 -1.987 1.00 96.31 111 PHE A N 1
ATOM 871 C CA . PHE A 1 111 ? 6.950 -5.354 -3.382 1.00 96.31 111 PHE A CA 1
ATOM 872 C C . PHE A 1 111 ? 7.945 -6.298 -4.041 1.00 96.31 111 PHE A C 1
ATOM 874 O O . PHE A 1 111 ? 9.016 -6.574 -3.497 1.00 96.31 111 PHE A O 1
ATOM 881 N N . LEU A 1 112 ? 7.589 -6.768 -5.231 1.00 95.06 112 LEU A N 1
ATOM 882 C CA . LEU A 1 112 ? 8.357 -7.733 -6.005 1.00 95.06 112 LEU A CA 1
ATOM 883 C C . LEU A 1 112 ? 8.798 -7.115 -7.336 1.00 95.06 112 LEU A C 1
ATOM 885 O O . LEU A 1 112 ? 8.031 -6.348 -7.931 1.00 95.06 112 LEU A O 1
ATOM 889 N N . PRO A 1 113 ? 10.001 -7.445 -7.830 1.00 93.88 113 PRO A N 1
ATOM 890 C CA . PRO A 1 113 ? 10.468 -6.991 -9.125 1.00 93.88 113 PRO A CA 1
ATOM 891 C C . PRO A 1 113 ? 9.608 -7.587 -10.242 1.00 93.88 113 PRO A C 1
ATOM 893 O O . PRO A 1 113 ? 9.231 -8.758 -10.242 1.00 93.88 113 PRO A O 1
ATOM 896 N N . THR A 1 114 ? 9.323 -6.755 -11.229 1.00 89.38 114 THR A N 1
ATOM 897 C CA . THR A 1 114 ? 8.671 -7.111 -12.487 1.00 89.38 114 THR A CA 1
ATOM 898 C C . THR A 1 114 ? 9.730 -7.343 -13.562 1.00 89.38 114 THR A C 1
ATOM 900 O O . THR A 1 114 ? 10.876 -6.907 -13.435 1.00 89.38 114 THR A O 1
ATOM 903 N N . SER A 1 115 ? 9.349 -7.978 -14.671 1.00 85.00 115 SER A N 1
ATOM 904 C CA . SER A 1 115 ? 10.241 -8.183 -15.821 1.00 85.00 115 SER A CA 1
ATOM 905 C C . SER A 1 115 ? 10.773 -6.879 -16.430 1.00 85.00 115 SER A C 1
ATOM 907 O O . SER A 1 115 ? 11.817 -6.895 -17.076 1.00 85.00 115 SER A O 1
ATOM 909 N N . SER A 1 116 ? 10.092 -5.751 -16.209 1.00 83.00 116 SER A N 1
ATOM 910 C CA . SER A 1 116 ? 10.524 -4.429 -16.665 1.00 83.00 116 SER A CA 1
ATOM 911 C C . SER A 1 116 ? 11.462 -3.716 -15.679 1.00 83.00 116 SER A C 1
ATOM 913 O O . SER A 1 116 ? 11.803 -2.560 -15.901 1.00 83.00 116 SER A O 1
ATOM 915 N N . GLY A 1 117 ? 11.844 -4.358 -14.568 1.00 85.19 117 GLY A N 1
ATOM 916 C CA . GLY A 1 117 ? 12.707 -3.774 -13.532 1.00 85.19 117 GLY A CA 1
ATOM 917 C C . GLY A 1 117 ? 11.994 -2.845 -12.541 1.00 85.19 117 GLY A C 1
ATOM 918 O O . GLY A 1 117 ? 12.630 -2.358 -11.607 1.00 85.19 117 GLY A O 1
ATOM 919 N N . ASN A 1 118 ? 10.684 -2.633 -12.705 1.00 90.94 118 ASN A N 1
ATOM 920 C CA . ASN A 1 118 ? 9.847 -1.925 -11.733 1.00 90.94 118 ASN A CA 1
ATOM 921 C C . ASN A 1 118 ? 9.462 -2.857 -10.583 1.00 90.94 118 ASN A C 1
ATOM 923 O O . ASN A 1 118 ? 9.467 -4.073 -10.756 1.00 90.94 118 ASN A O 1
ATOM 927 N N . PHE A 1 119 ? 9.054 -2.308 -9.445 1.00 94.31 119 PHE A N 1
ATOM 928 C CA . PHE A 1 119 ? 8.564 -3.092 -8.311 1.00 94.31 119 PHE A CA 1
ATOM 929 C C . PHE A 1 119 ? 7.055 -2.917 -8.173 1.00 94.31 119 PHE A C 1
ATOM 931 O O . PHE A 1 119 ? 6.572 -1.788 -8.188 1.00 94.31 119 PHE A O 1
ATOM 938 N N . ILE A 1 120 ? 6.319 -4.021 -8.046 1.00 94.12 120 ILE A N 1
ATOM 939 C CA . ILE A 1 120 ? 4.862 -4.026 -7.872 1.00 94.12 120 ILE A CA 1
ATOM 940 C C . ILE A 1 120 ? 4.497 -4.654 -6.531 1.00 94.12 120 ILE A C 1
ATOM 942 O O . ILE A 1 120 ? 5.124 -5.625 -6.105 1.00 94.12 120 ILE A O 1
ATOM 946 N N . ALA A 1 121 ? 3.489 -4.105 -5.862 1.00 95.31 121 ALA A N 1
ATOM 947 C CA . ALA A 1 121 ? 2.981 -4.662 -4.622 1.00 95.31 121 ALA A CA 1
ATOM 948 C C . ALA A 1 121 ? 2.397 -6.064 -4.861 1.00 95.31 121 ALA A C 1
ATOM 950 O O . ALA A 1 121 ? 1.658 -6.293 -5.820 1.00 95.31 121 ALA A O 1
ATOM 951 N N . PHE A 1 122 ? 2.693 -7.001 -3.966 1.00 93.94 122 PHE A N 1
ATOM 952 C CA . PHE A 1 122 ? 2.015 -8.284 -3.904 1.00 93.94 122 PHE A CA 1
ATOM 953 C C . PHE A 1 122 ? 0.554 -8.047 -3.527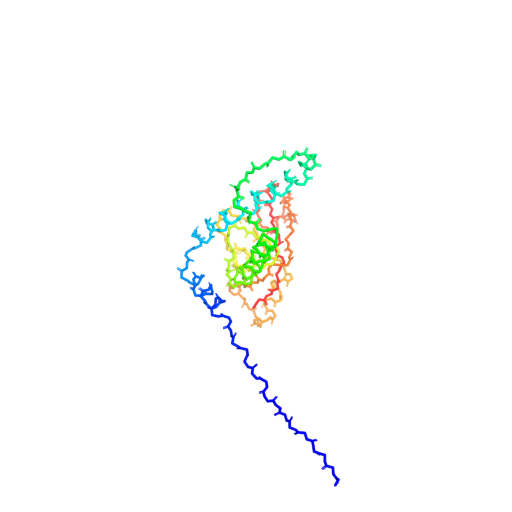 1.00 93.94 122 PHE A C 1
ATOM 955 O O . PHE A 1 122 ? 0.261 -7.526 -2.452 1.00 93.94 122 PHE A O 1
ATOM 962 N N . HIS A 1 123 ? -0.367 -8.410 -4.418 1.00 91.75 123 HIS A N 1
ATOM 963 C CA . HIS A 1 123 ? -1.774 -8.078 -4.249 1.00 91.75 123 HIS A CA 1
ATOM 964 C C . HIS A 1 123 ? -2.714 -9.223 -4.637 1.00 91.75 123 HIS A C 1
ATOM 966 O O . HIS A 1 123 ? -2.407 -10.078 -5.467 1.00 91.75 123 HIS A O 1
ATOM 972 N N . ARG A 1 124 ? -3.945 -9.161 -4.128 1.00 89.75 124 ARG A N 1
ATOM 973 C CA . ARG A 1 124 ? -5.101 -9.941 -4.573 1.00 89.75 124 ARG A CA 1
ATOM 974 C C . ARG A 1 124 ? -6.213 -8.971 -4.950 1.00 89.75 124 ARG A C 1
ATOM 976 O O . ARG A 1 124 ? -6.706 -8.234 -4.105 1.00 89.75 124 ARG A O 1
ATOM 983 N N . SER A 1 125 ? -6.588 -8.967 -6.228 1.00 83.75 125 SER A N 1
ATOM 984 C CA . SER A 1 125 ? -7.653 -8.106 -6.772 1.00 83.75 125 SER A CA 1
ATOM 985 C C . SER A 1 125 ? -7.441 -6.585 -6.622 1.00 83.75 125 SER A C 1
ATOM 987 O O . SER A 1 125 ? -8.393 -5.834 -6.799 1.00 83.75 125 SER A O 1
ATOM 989 N N . CYS A 1 126 ? -6.215 -6.116 -6.345 1.00 84.31 126 CYS A N 1
ATOM 990 C CA . CYS A 1 126 ? -5.866 -4.690 -6.265 1.00 84.31 126 CYS A CA 1
ATOM 991 C C . CYS A 1 126 ? -4.576 -4.382 -7.063 1.00 84.31 126 CYS A C 1
ATOM 993 O O . CYS A 1 126 ? -3.522 -4.160 -6.462 1.00 84.31 126 CYS A O 1
ATOM 995 N N . PRO A 1 127 ? -4.628 -4.452 -8.409 1.00 83.94 127 PRO A N 1
ATOM 996 C CA . PRO A 1 127 ? -3.449 -4.337 -9.264 1.00 83.94 127 PRO A CA 1
ATOM 997 C C . PRO A 1 127 ? -2.917 -2.907 -9.422 1.00 83.94 127 PRO A C 1
ATOM 999 O O . PRO A 1 127 ? -3.521 -1.945 -8.957 1.00 83.94 127 PRO A O 1
ATOM 1002 N N . PHE A 1 128 ? -1.780 -2.792 -10.118 1.00 90.62 128 PHE A N 1
ATOM 1003 C CA . PHE A 1 128 ? -1.161 -1.529 -10.558 1.00 90.62 128 PHE A CA 1
ATOM 1004 C C . PHE A 1 128 ? -0.652 -0.614 -9.438 1.00 90.62 128 PHE A C 1
ATOM 1006 O O . PHE A 1 128 ? -0.678 0.607 -9.570 1.00 90.62 128 PHE A O 1
ATOM 1013 N N . ARG A 1 129 ? -0.160 -1.198 -8.341 1.00 93.75 129 ARG A N 1
ATOM 1014 C CA . ARG A 1 129 ? 0.502 -0.462 -7.256 1.00 93.75 129 ARG A CA 1
ATOM 1015 C C . ARG A 1 129 ? 2.005 -0.645 -7.333 1.00 93.75 129 ARG A C 1
ATOM 1017 O O . ARG A 1 129 ? 2.517 -1.710 -6.998 1.00 93.75 129 ARG A O 1
ATOM 1024 N N . TYR A 1 130 ? 2.695 0.381 -7.796 1.00 95.06 130 TYR A N 1
ATOM 1025 C CA . TYR A 1 130 ? 4.131 0.369 -8.020 1.00 95.06 130 TYR A CA 1
ATOM 1026 C C . TYR A 1 130 ? 4.869 1.020 -6.859 1.00 95.06 130 TYR A C 1
ATOM 1028 O O . TYR A 1 130 ? 4.355 1.932 -6.220 1.00 95.06 130 TYR A O 1
ATOM 1036 N N . LEU A 1 131 ? 6.083 0.558 -6.585 1.00 95.94 131 LEU A N 1
ATOM 1037 C CA . LEU A 1 131 ? 6.964 1.193 -5.611 1.00 95.94 131 LEU A CA 1
ATOM 1038 C C . LEU A 1 131 ? 7.526 2.497 -6.188 1.00 95.94 131 LEU A C 1
ATOM 1040 O O . LEU A 1 131 ? 7.916 2.537 -7.358 1.00 95.94 131 LEU A O 1
ATOM 1044 N N . SER A 1 132 ? 7.606 3.544 -5.369 1.00 95.44 132 SER A N 1
ATOM 1045 C CA . SER A 1 132 ? 8.283 4.777 -5.760 1.00 95.44 132 SER A CA 1
ATOM 1046 C C . SER A 1 132 ? 9.783 4.542 -5.976 1.00 95.44 132 SER A C 1
ATOM 1048 O O . SER A 1 132 ? 10.417 3.703 -5.327 1.00 95.44 132 SER A O 1
ATOM 1050 N N . GLN A 1 133 ? 10.366 5.306 -6.899 1.00 92.94 133 GLN A N 1
ATOM 1051 C CA . GLN A 1 133 ? 11.794 5.220 -7.200 1.00 92.94 133 GLN A CA 1
ATOM 1052 C C . GLN A 1 133 ? 12.654 5.574 -5.974 1.00 92.94 133 GLN A C 1
ATOM 1054 O O . GLN A 1 133 ? 13.650 4.905 -5.712 1.00 92.94 133 GLN A O 1
ATOM 1059 N N . GLU A 1 134 ? 12.220 6.557 -5.180 1.00 94.00 134 GLU A N 1
ATOM 1060 C CA . GLU A 1 134 ? 12.871 6.960 -3.928 1.00 94.00 134 GLU A CA 1
ATOM 1061 C C . GLU A 1 134 ? 12.955 5.796 -2.928 1.00 94.00 134 GLU A C 1
ATOM 1063 O O . GLU A 1 134 ? 14.025 5.493 -2.398 1.00 94.00 134 GLU A O 1
ATOM 1068 N N . SER A 1 135 ? 11.848 5.079 -2.712 1.00 95.38 135 SER A N 1
ATOM 1069 C CA . SER A 1 135 ? 11.830 3.929 -1.807 1.00 95.38 135 SER A CA 1
ATOM 1070 C C . SER A 1 135 ? 12.665 2.759 -2.325 1.00 95.38 135 SER A C 1
ATOM 1072 O O . SER A 1 135 ? 13.290 2.048 -1.535 1.00 95.38 135 SER A O 1
ATOM 1074 N N . LEU A 1 136 ? 12.711 2.553 -3.643 1.00 94.19 136 LEU A N 1
ATOM 1075 C CA . LEU A 1 136 ? 13.562 1.531 -4.247 1.00 94.19 136 LEU A CA 1
ATOM 1076 C C . LEU A 1 136 ? 15.051 1.854 -4.067 1.00 94.19 136 LEU A C 1
ATOM 1078 O O . LEU A 1 136 ? 15.845 0.966 -3.753 1.00 94.19 136 LEU A O 1
ATOM 1082 N N . GLU A 1 137 ? 15.440 3.114 -4.238 1.00 93.75 137 GLU A N 1
ATOM 1083 C CA . GLU A 1 137 ? 16.809 3.577 -3.996 1.00 93.75 137 GLU A CA 1
ATOM 1084 C C . GLU A 1 137 ? 17.196 3.436 -2.524 1.00 93.75 137 GLU A C 1
ATOM 1086 O O . GLU A 1 137 ? 18.269 2.907 -2.229 1.00 93.75 137 GLU A O 1
ATOM 1091 N N . ALA A 1 138 ? 16.295 3.790 -1.604 1.00 93.38 138 ALA A N 1
ATOM 1092 C CA . ALA A 1 138 ? 16.485 3.561 -0.175 1.00 93.38 138 ALA A CA 1
ATOM 1093 C C . ALA A 1 138 ? 16.677 2.067 0.148 1.00 93.38 138 ALA A C 1
ATOM 1095 O O . ALA A 1 138 ? 17.567 1.709 0.924 1.00 93.38 138 ALA A O 1
ATOM 1096 N N . ALA A 1 139 ? 15.903 1.179 -0.486 1.00 93.00 139 ALA A N 1
ATOM 1097 C CA . ALA A 1 139 ? 16.034 -0.264 -0.295 1.00 93.00 139 ALA A CA 1
ATOM 1098 C C . ALA A 1 139 ? 17.381 -0.792 -0.803 1.00 93.00 139 ALA A C 1
ATOM 1100 O O . ALA A 1 139 ? 18.057 -1.547 -0.105 1.00 93.00 139 ALA A O 1
ATOM 1101 N N . ARG A 1 140 ? 17.808 -0.353 -1.991 1.00 93.00 140 ARG A N 1
ATOM 1102 C CA . ARG A 1 140 ? 19.109 -0.721 -2.572 1.00 93.00 140 ARG A CA 1
ATOM 1103 C C . ARG A 1 140 ? 20.275 -0.205 -1.739 1.00 93.00 140 ARG A C 1
ATOM 1105 O O . ARG A 1 140 ? 21.237 -0.941 -1.533 1.00 93.00 140 ARG A O 1
ATOM 1112 N N . ALA A 1 141 ? 20.182 1.023 -1.231 1.00 91.94 141 ALA A N 1
ATOM 1113 C CA . ALA A 1 141 ? 21.186 1.599 -0.345 1.00 91.94 141 ALA A CA 1
ATOM 1114 C C . ALA A 1 141 ? 21.306 0.800 0.961 1.00 91.94 141 ALA A C 1
ATOM 1116 O O . ALA A 1 141 ? 22.417 0.504 1.395 1.00 91.94 141 ALA A O 1
ATOM 1117 N N . LYS A 1 142 ? 20.173 0.386 1.547 1.00 89.38 142 LYS A N 1
ATOM 1118 C CA . LYS A 1 142 ? 20.135 -0.446 2.759 1.00 89.38 142 LYS A CA 1
ATOM 1119 C C . LYS A 1 142 ? 20.685 -1.859 2.526 1.00 89.38 142 LYS A C 1
ATOM 1121 O O . LYS A 1 142 ? 21.387 -2.381 3.385 1.00 89.38 142 LYS A O 1
ATOM 1126 N N . ALA A 1 143 ? 20.392 -2.464 1.374 1.00 88.31 143 ALA A N 1
ATOM 1127 C CA . ALA A 1 143 ? 20.871 -3.799 1.009 1.00 88.31 143 ALA A CA 1
ATOM 1128 C C . ALA A 1 143 ? 22.315 -3.818 0.471 1.00 88.31 143 ALA A C 1
ATOM 1130 O O . ALA A 1 143 ? 22.935 -4.877 0.408 1.00 88.31 143 ALA A O 1
ATOM 1131 N N . GLY A 1 144 ? 22.855 -2.665 0.064 1.00 87.31 144 GLY A N 1
ATOM 1132 C CA . GLY A 1 144 ? 24.179 -2.558 -0.550 1.00 87.31 144 GLY A CA 1
ATOM 1133 C C . GLY A 1 144 ? 24.247 -3.078 -1.992 1.00 87.31 144 GLY A C 1
ATOM 1134 O O . GLY A 1 144 ? 25.324 -3.469 -2.441 1.00 87.31 144 GLY A O 1
ATOM 1135 N N . GLY A 1 145 ? 23.129 -3.111 -2.729 1.00 86.88 145 GLY A N 1
ATOM 1136 C CA . GLY A 1 145 ? 23.117 -3.642 -4.094 1.00 86.88 145 GLY A CA 1
ATOM 1137 C C . GLY A 1 145 ? 21.734 -3.935 -4.672 1.00 86.88 145 GLY A C 1
ATOM 1138 O O . GLY A 1 145 ? 20.786 -3.173 -4.488 1.00 86.88 145 GLY A O 1
ATOM 1139 N N . ILE A 1 146 ? 21.647 -5.028 -5.437 1.00 87.19 146 ILE A N 1
ATOM 1140 C CA . ILE A 1 146 ? 20.403 -5.516 -6.047 1.00 87.19 146 ILE A CA 1
ATOM 1141 C C . ILE A 1 146 ? 19.491 -6.063 -4.943 1.00 87.19 146 ILE A C 1
ATOM 1143 O O . ILE A 1 146 ? 19.954 -6.757 -4.043 1.00 87.19 146 ILE A O 1
ATOM 1147 N N . VAL A 1 147 ? 18.200 -5.745 -5.030 1.00 92.56 147 VAL A N 1
ATOM 1148 C CA . VAL A 1 147 ? 17.169 -6.203 -4.092 1.00 92.56 147 VAL A CA 1
ATOM 1149 C C . VAL A 1 147 ? 16.209 -7.150 -4.805 1.00 92.56 147 VAL A C 1
ATOM 1151 O O . VAL A 1 147 ? 15.713 -6.822 -5.881 1.00 92.56 147 VAL A O 1
ATOM 1154 N N . ASP A 1 148 ? 15.948 -8.313 -4.209 1.00 92.56 148 ASP A N 1
ATOM 1155 C CA . ASP A 1 148 ? 15.013 -9.311 -4.754 1.00 92.56 148 ASP A CA 1
ATOM 1156 C C . ASP A 1 148 ? 13.557 -9.011 -4.383 1.00 92.56 148 ASP A C 1
ATOM 1158 O O . ASP A 1 148 ? 12.627 -9.440 -5.059 1.00 92.56 148 ASP A O 1
ATOM 1162 N N . TYR A 1 149 ? 13.353 -8.271 -3.296 1.00 94.19 149 TYR A N 1
ATOM 1163 C CA . TYR A 1 149 ? 12.060 -7.793 -2.830 1.00 94.19 149 TYR A CA 1
ATOM 1164 C C . TYR A 1 149 ? 12.260 -6.558 -1.952 1.00 94.19 149 TYR A C 1
ATOM 1166 O O . TYR A 1 149 ? 13.351 -6.313 -1.434 1.00 94.19 149 TYR A O 1
ATOM 1174 N N . VAL A 1 150 ? 11.193 -5.788 -1.763 1.00 95.12 150 VAL A N 1
ATOM 1175 C CA . VAL A 1 150 ? 11.160 -4.681 -0.804 1.00 95.12 150 VAL A CA 1
ATOM 1176 C C . VAL A 1 150 ? 9.983 -4.897 0.129 1.00 95.12 150 VAL A C 1
ATOM 1178 O O . VAL A 1 150 ? 8.844 -4.986 -0.317 1.00 95.12 150 VAL A O 1
ATOM 1181 N N . LEU A 1 151 ? 10.258 -4.989 1.426 1.00 94.25 151 LEU A N 1
ATOM 1182 C CA . LEU A 1 151 ? 9.235 -4.954 2.462 1.00 94.25 151 LEU A CA 1
ATOM 1183 C C . LEU A 1 151 ? 9.242 -3.554 3.078 1.00 94.25 151 LEU A C 1
ATOM 1185 O O . LEU A 1 151 ? 10.298 -3.066 3.485 1.00 94.25 151 LEU A O 1
ATOM 1189 N N . GLY A 1 152 ? 8.090 -2.892 3.121 1.00 93.06 152 GLY A N 1
ATOM 1190 C CA . GLY A 1 152 ? 8.026 -1.519 3.609 1.00 93.06 152 GLY A CA 1
ATOM 1191 C C . GLY A 1 152 ? 6.669 -1.127 4.165 1.00 93.06 152 GLY A C 1
ATOM 1192 O O . GLY A 1 152 ? 5.642 -1.668 3.756 1.00 93.06 152 GLY A O 1
ATOM 1193 N N . SER A 1 153 ? 6.675 -0.165 5.084 1.00 93.06 153 SER A N 1
ATOM 1194 C CA . SER A 1 153 ? 5.456 0.474 5.581 1.00 93.06 153 SER A CA 1
ATOM 1195 C C . SER A 1 153 ? 5.092 1.648 4.686 1.00 93.06 153 SER A C 1
ATOM 1197 O O . SER A 1 153 ? 5.900 2.560 4.503 1.00 93.06 153 SER A O 1
ATOM 1199 N N . ILE A 1 154 ? 3.889 1.623 4.123 1.00 94.00 154 ILE A N 1
ATOM 1200 C CA . ILE A 1 154 ? 3.384 2.656 3.224 1.00 94.00 154 ILE A CA 1
ATOM 1201 C C . ILE A 1 154 ? 3.231 3.959 3.994 1.00 94.00 154 ILE A C 1
ATOM 1203 O O . ILE A 1 154 ? 2.566 4.005 5.024 1.00 94.00 154 ILE A O 1
ATOM 1207 N N . VAL A 1 155 ? 3.827 5.027 3.476 1.00 94.69 155 VAL A N 1
ATOM 1208 C CA . VAL A 1 155 ? 3.642 6.382 4.004 1.00 94.69 155 VAL A CA 1
ATOM 1209 C C . VAL A 1 155 ? 2.682 7.181 3.141 1.00 94.69 155 VAL A C 1
ATOM 1211 O O . VAL A 1 155 ? 1.852 7.910 3.672 1.00 94.69 155 VAL A O 1
ATOM 1214 N N . GLU A 1 156 ? 2.749 7.000 1.822 1.00 94.69 156 GLU A N 1
ATOM 1215 C CA . GLU A 1 156 ? 1.946 7.754 0.865 1.00 94.69 156 GLU A CA 1
ATOM 1216 C C . GLU A 1 156 ? 1.591 6.898 -0.351 1.00 94.69 156 GLU A C 1
ATOM 1218 O O . GLU A 1 156 ? 2.344 6.007 -0.758 1.00 94.69 156 GLU A O 1
ATOM 1223 N N . ILE A 1 157 ? 0.429 7.187 -0.938 1.00 95.06 157 ILE A N 1
ATOM 1224 C CA . ILE A 1 157 ? -0.061 6.558 -2.163 1.00 95.06 157 ILE A CA 1
ATOM 1225 C C . ILE A 1 157 ? -0.549 7.666 -3.093 1.00 95.06 157 ILE A C 1
ATOM 1227 O O . ILE A 1 157 ? -1.480 8.393 -2.754 1.00 95.06 157 ILE A O 1
ATOM 1231 N N . TYR A 1 158 ? 0.052 7.756 -4.274 1.00 94.06 158 TYR A N 1
ATOM 1232 C CA . TYR A 1 158 ? -0.321 8.717 -5.307 1.00 94.06 158 TYR A CA 1
ATOM 1233 C C . TYR A 1 158 ? -1.065 8.020 -6.436 1.00 94.06 158 TYR A C 1
ATOM 1235 O O . TYR A 1 158 ? -0.588 7.015 -6.958 1.00 94.06 158 TYR A O 1
ATOM 1243 N N . GLU A 1 159 ? -2.225 8.551 -6.813 1.00 93.44 159 GLU A N 1
ATOM 1244 C CA . GLU A 1 159 ? -2.989 8.088 -7.970 1.00 93.44 159 GLU A CA 1
ATOM 1245 C C . GLU A 1 159 ? -2.554 8.830 -9.235 1.00 93.44 159 GLU A C 1
ATOM 1247 O O . GLU A 1 159 ? -2.416 10.053 -9.254 1.00 93.44 159 GLU A O 1
ATOM 1252 N N . HIS A 1 160 ? -2.365 8.070 -10.305 1.00 90.62 160 HIS A N 1
ATOM 1253 C CA . HIS A 1 160 ? -1.973 8.556 -11.616 1.00 90.62 160 HIS A CA 1
ATOM 1254 C C . HIS A 1 160 ? -2.781 7.851 -12.705 1.00 90.62 160 HIS A C 1
ATOM 1256 O O . HIS A 1 160 ? -3.372 6.796 -12.484 1.00 90.62 160 HIS A O 1
ATOM 1262 N N . PHE A 1 161 ? -2.766 8.416 -13.910 1.00 90.31 161 PHE A N 1
ATOM 1263 C CA . PHE A 1 161 ? -3.383 7.825 -15.093 1.00 90.31 161 PHE A CA 1
ATOM 1264 C C . PHE A 1 161 ? -2.324 7.623 -16.166 1.00 90.31 161 PHE A C 1
ATOM 1266 O O . PHE A 1 161 ? -1.534 8.528 -16.434 1.00 90.31 161 PHE A O 1
ATOM 1273 N N . ALA A 1 162 ? -2.308 6.441 -16.780 1.00 89.25 162 ALA A N 1
ATOM 1274 C CA . ALA A 1 162 ? -1.392 6.143 -17.873 1.00 89.25 162 ALA A CA 1
ATOM 1275 C C . ALA A 1 162 ? -1.664 7.086 -19.057 1.00 89.25 162 ALA A C 1
ATOM 1277 O O . ALA A 1 162 ? -2.774 7.113 -19.594 1.00 89.25 162 ALA A O 1
ATOM 1278 N N . GLY A 1 163 ? -0.660 7.872 -19.441 1.00 83.25 163 GLY A N 1
ATOM 1279 C CA . GLY A 1 163 ? -0.734 8.785 -20.579 1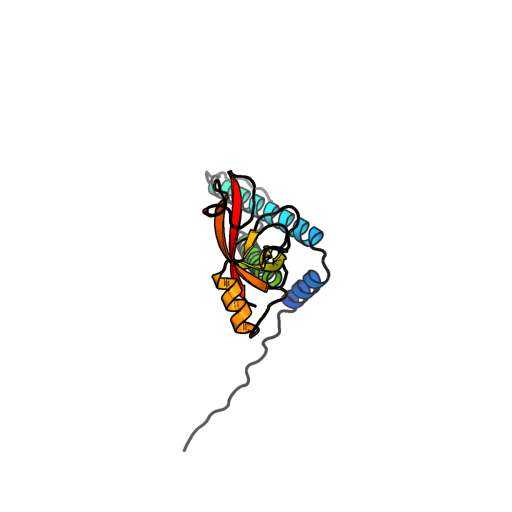.00 83.25 163 GLY A CA 1
ATOM 1280 C C . GLY A 1 163 ? -0.627 8.073 -21.930 1.00 83.25 163 GLY A C 1
ATOM 1281 O O . GLY A 1 163 ? -0.357 6.873 -22.012 1.00 83.25 163 GLY A O 1
ATOM 1282 N N . GLU A 1 164 ? -0.821 8.827 -23.011 1.00 75.50 164 GLU A N 1
ATOM 1283 C CA . GLU A 1 164 ? -0.546 8.349 -24.368 1.00 75.50 164 GLU A CA 1
ATOM 1284 C C . GLU A 1 164 ? 0.968 8.388 -24.647 1.00 75.50 164 GLU A C 1
ATOM 1286 O O . GLU A 1 164 ? 1.623 9.410 -24.442 1.00 75.50 164 GLU A O 1
ATOM 1291 N N . GLY A 1 165 ? 1.535 7.276 -25.125 1.00 66.25 165 GLY A N 1
ATOM 1292 C CA . GLY A 1 165 ? 2.968 7.156 -25.429 1.00 66.25 165 GLY A CA 1
ATOM 1293 C C . GLY A 1 165 ? 3.833 6.673 -24.256 1.00 66.25 165 GLY A C 1
ATOM 1294 O O . GLY A 1 165 ? 3.339 6.392 -23.170 1.00 66.25 165 GLY A O 1
ATOM 1295 N N . ASN A 1 166 ? 5.140 6.523 -24.496 1.00 62.03 166 ASN A N 1
ATOM 1296 C CA . ASN A 1 166 ? 6.081 5.916 -23.541 1.00 62.03 166 ASN A CA 1
ATOM 1297 C C . ASN A 1 166 ? 6.428 6.850 -22.363 1.00 62.03 166 ASN A C 1
ATOM 1299 O O . ASN A 1 166 ? 6.650 6.387 -21.248 1.00 62.03 166 ASN A O 1
ATOM 1303 N N . ASP A 1 167 ? 6.416 8.165 -22.595 1.00 66.00 167 ASP A N 1
ATOM 1304 C CA . ASP A 1 167 ? 6.845 9.166 -21.607 1.00 66.00 167 ASP A CA 1
ATOM 1305 C C . ASP A 1 167 ? 5.809 9.385 -20.489 1.00 66.00 167 ASP A C 1
ATOM 1307 O O . ASP A 1 167 ? 6.161 9.778 -19.380 1.00 66.00 167 ASP A O 1
ATOM 1311 N N . GLY A 1 168 ? 4.530 9.092 -20.758 1.00 65.12 168 GLY A N 1
ATOM 1312 C CA . GLY A 1 168 ? 3.436 9.150 -19.780 1.00 65.12 168 GLY A CA 1
ATOM 1313 C C . GLY A 1 168 ? 3.041 7.790 -19.198 1.00 65.1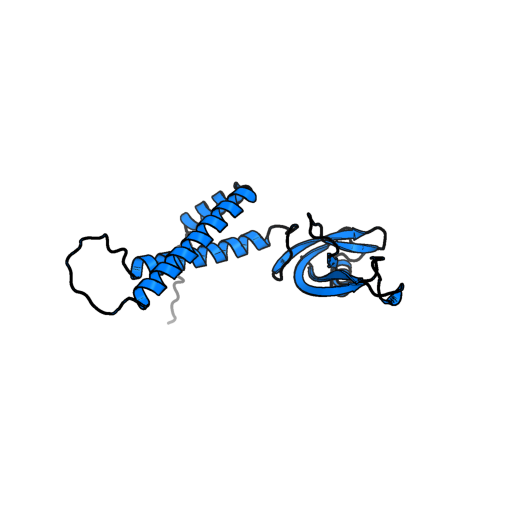2 168 GLY A C 1
ATOM 1314 O O . GLY A 1 168 ? 2.062 7.704 -18.457 1.00 65.12 168 GLY A O 1
ATOM 1315 N N . ASN A 1 169 ? 3.748 6.718 -19.567 1.00 73.88 169 ASN A N 1
ATOM 1316 C CA . ASN A 1 169 ? 3.360 5.348 -19.249 1.00 73.88 169 ASN A CA 1
ATOM 1317 C C . ASN A 1 169 ? 4.578 4.423 -19.050 1.00 73.88 169 ASN A C 1
ATOM 1319 O O . ASN A 1 169 ? 4.790 3.475 -19.814 1.00 73.88 169 ASN A O 1
ATOM 1323 N N . PRO A 1 170 ? 5.370 4.647 -17.987 1.00 77.62 170 PRO A N 1
ATOM 1324 C CA . PRO A 1 170 ? 6.560 3.840 -17.696 1.00 77.62 170 PRO A CA 1
ATOM 1325 C C . PRO A 1 170 ? 6.239 2.369 -17.372 1.00 77.62 170 PRO A C 1
ATOM 1327 O O . PRO A 1 170 ? 7.131 1.522 -17.335 1.00 77.62 170 PRO A O 1
ATOM 1330 N N . TYR A 1 171 ? 4.962 2.051 -17.145 1.00 82.94 171 TYR A N 1
ATOM 1331 C CA . TYR A 1 171 ? 4.479 0.726 -16.764 1.00 82.94 171 TYR A CA 1
ATOM 1332 C C . TYR A 1 171 ? 3.793 -0.030 -17.910 1.00 82.94 171 TYR A C 1
ATOM 1334 O O . TYR A 1 171 ? 3.289 -1.130 -17.691 1.00 82.94 171 TYR A O 1
ATOM 1342 N N . SER A 1 172 ? 3.793 0.526 -19.131 1.00 83.81 172 SER A N 1
ATOM 1343 C CA . SER A 1 172 ? 3.177 -0.082 -20.325 1.00 83.81 172 SER A CA 1
ATOM 1344 C C . SER A 1 172 ? 1.690 -0.443 -20.153 1.00 83.81 172 SER A C 1
ATOM 1346 O O . SER A 1 172 ? 1.201 -1.421 -20.717 1.00 83.81 172 SER A O 1
ATOM 1348 N N . LEU A 1 173 ? 0.955 0.348 -19.370 1.00 85.38 173 LEU A N 1
ATOM 1349 C CA . LEU A 1 173 ? -0.481 0.199 -19.145 1.00 85.38 173 LEU A CA 1
ATOM 1350 C C . LEU A 1 173 ? -1.299 0.822 -20.288 1.00 85.38 173 LEU A C 1
ATOM 1352 O O . LEU A 1 173 ? -0.851 1.773 -20.918 1.00 85.38 173 LEU A O 1
ATOM 1356 N N . PRO A 1 174 ? -2.515 0.349 -20.590 1.00 85.50 174 PRO A N 1
ATOM 1357 C CA . PRO A 1 174 ? -3.367 1.022 -21.570 1.00 85.50 174 PRO A CA 1
ATOM 1358 C C . PRO A 1 174 ? -3.619 2.487 -21.181 1.00 85.50 174 PRO A C 1
ATOM 1360 O O . PRO A 1 174 ? -3.841 2.775 -20.003 1.00 85.50 174 PRO A O 1
ATOM 1363 N N . ALA A 1 175 ? -3.616 3.404 -22.152 1.00 88.00 175 ALA A N 1
ATOM 1364 C CA . ALA A 1 175 ? -3.882 4.819 -21.890 1.00 88.00 175 ALA A CA 1
ATOM 1365 C C . ALA A 1 175 ? -5.222 4.999 -21.149 1.00 88.00 175 ALA A C 1
ATOM 1367 O O . ALA A 1 175 ? -6.212 4.334 -21.458 1.00 88.00 175 ALA A O 1
ATOM 1368 N N . GLY A 1 176 ? -5.235 5.868 -20.139 1.00 86.62 176 GLY A N 1
ATOM 1369 C CA . GLY A 1 176 ? -6.370 6.075 -19.238 1.00 86.62 176 GLY A CA 1
ATOM 1370 C C . GLY A 1 176 ? -6.496 5.053 -18.101 1.00 86.62 176 GLY A C 1
ATOM 1371 O O . GLY A 1 176 ? -7.393 5.195 -17.273 1.00 86.62 176 GLY A O 1
ATOM 1372 N N . THR A 1 177 ? -5.616 4.048 -18.011 1.00 89.88 177 THR A N 1
ATOM 1373 C CA . THR A 1 177 ? -5.616 3.098 -16.885 1.00 89.88 177 THR A CA 1
ATOM 1374 C C . THR A 1 177 ? -5.105 3.788 -15.617 1.00 89.88 177 THR A C 1
ATOM 1376 O O . THR A 1 177 ? -3.997 4.337 -15.651 1.00 89.88 177 THR A O 1
ATOM 1379 N N . PRO A 1 178 ? -5.859 3.761 -14.501 1.00 91.62 178 PRO A N 1
ATOM 1380 C CA . PRO A 1 178 ? -5.370 4.273 -13.231 1.00 91.62 178 PRO A CA 1
ATOM 1381 C C . PRO A 1 178 ? -4.284 3.351 -12.670 1.00 91.62 178 PRO A C 1
ATOM 1383 O O . PRO A 1 178 ? -4.406 2.123 -12.702 1.00 91.62 178 PRO A O 1
ATOM 1386 N N . TYR A 1 179 ? -3.226 3.949 -12.140 1.00 92.69 179 TYR A N 1
ATOM 1387 C CA . TYR A 1 179 ? -2.172 3.255 -11.413 1.00 92.69 179 TYR A CA 1
ATOM 1388 C C . TYR A 1 179 ? -1.759 4.063 -10.191 1.00 92.69 179 TYR A C 1
ATOM 1390 O O . TYR A 1 179 ? -1.993 5.268 -10.110 1.00 92.69 179 TYR A O 1
ATOM 1398 N N . TYR A 1 180 ? -1.131 3.390 -9.235 1.00 94.44 180 TYR A N 1
ATOM 1399 C CA . TYR A 1 180 ? -0.757 3.988 -7.965 1.00 94.44 180 TYR A CA 1
ATOM 1400 C C . TYR A 1 180 ? 0.741 3.858 -7.737 1.00 94.44 180 TYR A C 1
ATOM 1402 O O . TYR A 1 180 ? 1.316 2.800 -7.989 1.00 94.44 180 TYR A O 1
ATOM 1410 N N . ILE A 1 181 ? 1.361 4.915 -7.225 1.00 95.06 181 ILE A N 1
ATOM 1411 C CA . ILE A 1 181 ? 2.747 4.900 -6.756 1.00 95.06 181 ILE A CA 1
ATOM 1412 C C . ILE A 1 181 ? 2.729 4.937 -5.230 1.00 95.06 181 ILE A C 1
ATOM 1414 O O . ILE A 1 181 ? 2.165 5.848 -4.630 1.00 95.06 181 ILE A O 1
ATOM 1418 N N . CYS A 1 182 ? 3.334 3.933 -4.608 1.00 96.06 182 CYS A N 1
ATOM 1419 C CA . CYS A 1 182 ? 3.438 3.779 -3.166 1.00 96.06 182 CYS A CA 1
ATOM 1420 C C . CYS A 1 182 ? 4.839 4.177 -2.706 1.00 96.06 182 CYS A C 1
ATOM 1422 O O . CYS A 1 182 ? 5.826 3.544 -3.089 1.00 96.06 182 CYS A O 1
ATOM 1424 N N . THR A 1 183 ? 4.913 5.185 -1.844 1.00 96.94 183 THR A N 1
ATOM 1425 C CA . THR A 1 183 ? 6.131 5.508 -1.102 1.00 96.94 183 THR A CA 1
ATOM 1426 C C . THR A 1 183 ? 6.096 4.756 0.216 1.00 96.94 183 THR A C 1
ATOM 1428 O O . THR A 1 183 ? 5.082 4.753 0.918 1.00 96.94 183 THR A O 1
ATOM 1431 N N . VAL A 1 184 ? 7.203 4.098 0.548 1.00 95.75 184 VAL A N 1
ATOM 1432 C CA . VAL A 1 184 ? 7.337 3.284 1.755 1.00 95.75 184 VAL A CA 1
ATOM 1433 C C . VAL A 1 184 ? 8.624 3.589 2.507 1.00 95.75 184 VAL A C 1
ATOM 1435 O O . VAL A 1 184 ? 9.652 3.926 1.913 1.00 95.75 184 VAL A O 1
ATOM 1438 N N . ILE A 1 185 ? 8.578 3.384 3.819 1.00 94.31 185 ILE A N 1
ATOM 1439 C CA . ILE A 1 185 ? 9.767 3.271 4.660 1.00 94.31 185 ILE A CA 1
ATOM 1440 C C . ILE A 1 185 ? 10.204 1.807 4.644 1.00 94.31 185 ILE A C 1
ATOM 1442 O O . ILE A 1 185 ? 9.429 0.922 5.009 1.00 94.31 185 ILE A O 1
ATOM 1446 N N . VAL A 1 186 ? 11.436 1.554 4.202 1.00 92.38 186 VAL A N 1
ATOM 1447 C CA . VAL A 1 186 ? 11.985 0.200 4.046 1.00 92.38 186 VAL A CA 1
ATOM 1448 C C . VAL A 1 186 ? 12.283 -0.424 5.411 1.00 92.38 186 VAL A C 1
ATOM 1450 O O . VAL A 1 186 ? 13.099 0.104 6.177 1.00 92.38 186 VAL A O 1
ATOM 1453 N N . LEU A 1 187 ? 11.653 -1.570 5.683 1.00 86.38 187 LEU A N 1
ATOM 1454 C CA . LEU A 1 187 ? 11.791 -2.332 6.930 1.00 86.38 187 LEU A CA 1
ATOM 1455 C C . LEU A 1 187 ? 13.060 -3.177 6.971 1.00 86.38 187 LEU A C 1
ATOM 1457 O O . LEU A 1 187 ? 13.639 -3.486 5.906 1.00 86.38 187 LEU A O 1
#

Sequence (187 aa):
MEGGERHSYGESDWVNLDELQVALAVEEMDVETLRRELEKSRSKIAELKKTLSDICTSNQVPSAQGEHGSVSLDDLAEEVRQLREREELWKMCSKSKITYTSFEAGDTALFLPTSSGNFIAFHRSCPFRYLSQESLEAARAKAGGIVDYVLGSIVEIYEHFAGEGNDGNPYSLPAGTPYYICTVIVL

InterPro domains:
  IPR019460 Autophagy-related protein 11, C-terminal [PF10377] (77-184)
  IPR040040 Autophagy-related protein 11 [PTHR13222] (32-185)

Secondary structure (DSSP, 8-state):
----------------HHHHHHHHHHHSS-HHHHHHHHHHHHHHHHHHHHHHHHHHH--S------------HHHHHHHHHHHHHHHHHHHHHHTTSEE-S---TT-EEEEEE-TTS-EEE--SS---EEEPHHHHHHHHHHHTS--S-EEEEEEEEEEEEPPSSSTT-TT-PPTT-EEEEEEEEE-

Organism: NCBI:txid3032

pLDDT: mean 73.76, std 19.26, range [31.69, 96.94]

Foldseek 3Di:
DDDDDDDDPDDDPPPDVVNVVVVVVVVPDDPVRVVVVVVVLVVVVVVLVVVVVVVVVPPPDDDDDDDDPDPDPVNVVVVVVVSVVVVVVVLVVQLVDADAADDDQFHKWKWAADPLRWTWTRHDPPGQETEDPVQVVVVCVVVVHDDGMFIFGFHDKDKDFQDPDCVSHVPPDPGRDIHIYTYGDTD